Protein AF-A0A1I1Z1I5-F1 (afdb_monomer_lite)

Radius of gyration: 25.95 Å; chains: 1; bounding box: 60×31×75 Å

Structure (mmCIF, N/CA/C/O backbone):
data_AF-A0A1I1Z1I5-F1
#
_entry.id   AF-A0A1I1Z1I5-F1
#
loop_
_atom_site.group_PDB
_atom_site.id
_atom_site.type_symbol
_atom_site.label_atom_id
_atom_site.label_alt_id
_atom_site.label_comp_id
_atom_site.label_asym_id
_atom_site.label_entity_id
_atom_site.label_seq_id
_atom_site.pdbx_PDB_ins_code
_atom_site.Cartn_x
_atom_site.Cartn_y
_atom_site.Cartn_z
_atom_site.occupancy
_atom_site.B_iso_or_equiv
_atom_site.auth_seq_id
_atom_site.auth_comp_id
_atom_site.auth_asym_id
_atom_site.auth_atom_id
_atom_site.pdbx_PDB_model_num
ATOM 1 N N . MET A 1 1 ? 30.705 -3.255 -10.054 1.00 63.47 1 MET A N 1
ATOM 2 C CA . MET A 1 1 ? 30.186 -1.871 -9.988 1.00 63.47 1 MET A CA 1
ATOM 3 C C . MET A 1 1 ? 29.924 -1.443 -11.420 1.00 63.47 1 MET A C 1
ATOM 5 O O . MET A 1 1 ? 30.796 -1.686 -12.243 1.00 63.47 1 MET A O 1
ATOM 9 N N . LEU A 1 2 ? 28.729 -0.938 -11.734 1.00 82.56 2 LEU A N 1
ATOM 10 C CA . LEU A 1 2 ? 28.360 -0.574 -13.108 1.00 82.56 2 LEU A CA 1
ATOM 11 C C . LEU A 1 2 ? 29.124 0.677 -13.558 1.00 82.56 2 LEU A C 1
ATOM 13 O O . LEU A 1 2 ? 29.304 1.600 -12.762 1.00 82.56 2 LEU A O 1
ATOM 17 N N . ASN A 1 3 ? 29.561 0.721 -14.817 1.00 89.44 3 ASN A N 1
ATOM 18 C CA . ASN A 1 3 ? 30.260 1.882 -15.356 1.00 89.44 3 ASN A CA 1
ATOM 19 C C . ASN A 1 3 ? 29.257 2.928 -15.872 1.00 89.44 3 ASN A C 1
ATOM 21 O O . ASN A 1 3 ? 28.829 2.883 -17.023 1.00 89.44 3 ASN A O 1
ATOM 25 N N . GLU A 1 4 ? 28.893 3.893 -15.024 1.00 88.56 4 GLU A N 1
ATOM 26 C CA . GLU A 1 4 ? 27.892 4.924 -15.354 1.00 88.56 4 GLU A CA 1
ATOM 27 C C . GLU A 1 4 ? 28.244 5.731 -16.609 1.00 88.56 4 GLU A C 1
ATOM 29 O O . GLU A 1 4 ? 27.372 6.011 -17.430 1.00 88.56 4 GLU A O 1
ATOM 34 N N . LYS A 1 5 ? 29.527 6.058 -16.807 1.00 90.75 5 LYS A N 1
ATOM 35 C CA . LYS A 1 5 ? 29.978 6.786 -18.000 1.00 90.75 5 LYS A CA 1
ATOM 36 C C . LYS A 1 5 ? 29.750 5.963 -19.267 1.00 90.75 5 LYS A C 1
ATOM 38 O O . LYS A 1 5 ? 29.247 6.490 -20.258 1.00 90.75 5 LYS A O 1
ATOM 43 N N . LEU A 1 6 ? 30.098 4.676 -19.229 1.00 92.81 6 LEU A N 1
ATOM 44 C CA . LEU A 1 6 ? 29.881 3.770 -20.355 1.00 92.81 6 LEU A CA 1
ATOM 45 C C . LEU A 1 6 ? 28.385 3.595 -20.649 1.00 92.81 6 LEU A C 1
ATOM 47 O O . LEU A 1 6 ? 27.992 3.681 -21.811 1.00 92.81 6 LEU A O 1
ATOM 51 N N . ILE A 1 7 ? 27.556 3.430 -19.612 1.00 92.19 7 ILE A N 1
ATOM 52 C CA . ILE A 1 7 ? 26.094 3.350 -19.742 1.00 92.19 7 ILE A CA 1
ATOM 53 C C . ILE A 1 7 ? 25.564 4.596 -20.454 1.00 92.19 7 ILE A C 1
ATOM 55 O O . ILE A 1 7 ? 24.889 4.469 -21.477 1.00 92.19 7 ILE A O 1
ATOM 59 N N . CYS A 1 8 ? 25.921 5.792 -19.978 1.00 91.06 8 CYS A N 1
ATOM 60 C CA . CYS A 1 8 ? 25.460 7.045 -20.568 1.00 91.06 8 CYS A CA 1
ATOM 61 C C . CYS A 1 8 ? 25.885 7.199 -22.034 1.00 91.06 8 CYS A C 1
ATOM 63 O O . CYS A 1 8 ? 25.062 7.531 -22.888 1.00 91.06 8 CYS A O 1
ATOM 65 N N . ASP A 1 9 ? 27.143 6.891 -22.350 1.00 92.75 9 ASP A N 1
ATOM 66 C CA . ASP A 1 9 ? 27.646 6.947 -23.723 1.00 92.75 9 ASP A CA 1
ATOM 67 C C . ASP A 1 9 ? 26.940 5.931 -24.643 1.00 92.75 9 ASP A C 1
ATOM 69 O O . ASP A 1 9 ? 26.693 6.196 -25.826 1.00 92.75 9 ASP A O 1
ATOM 73 N N . SER A 1 10 ? 26.623 4.747 -24.114 1.00 93.88 10 SER A N 1
ATOM 74 C CA . SER A 1 10 ? 26.013 3.652 -24.871 1.00 93.88 10 SER A CA 1
ATOM 75 C C . SER A 1 10 ? 24.548 3.903 -25.238 1.00 93.88 10 SER A C 1
ATOM 77 O O . SER A 1 10 ? 24.085 3.359 -26.243 1.00 93.88 10 SER A O 1
ATOM 79 N N . MET A 1 11 ? 23.841 4.793 -24.521 1.00 93.06 11 MET A N 1
ATOM 80 C CA . MET A 1 11 ? 22.463 5.197 -24.851 1.00 93.06 11 MET A CA 1
ATOM 81 C C . MET A 1 11 ? 22.337 5.685 -26.303 1.00 93.06 11 MET A C 1
ATOM 83 O O . MET A 1 11 ? 21.318 5.462 -26.958 1.00 93.06 11 MET A O 1
ATOM 87 N N . HIS A 1 12 ? 23.394 6.321 -26.819 1.00 91.25 12 HIS A N 1
ATOM 88 C CA . HIS A 1 12 ? 23.421 6.922 -28.153 1.00 91.25 12 HIS A CA 1
ATOM 89 C C . HIS A 1 12 ? 24.400 6.229 -29.116 1.00 91.25 12 HIS A C 1
ATOM 91 O O . HIS A 1 12 ? 24.295 6.402 -30.335 1.00 91.25 12 HIS A O 1
ATOM 97 N N . ASN A 1 13 ? 25.322 5.399 -28.616 1.00 93.81 13 ASN A N 1
ATOM 98 C CA . ASN A 1 13 ? 26.353 4.737 -29.415 1.00 93.81 13 ASN A CA 1
ATOM 99 C C . ASN A 1 13 ? 26.226 3.205 -29.358 1.00 93.81 13 ASN A C 1
ATOM 101 O O . ASN A 1 13 ? 26.531 2.575 -28.349 1.00 93.81 13 ASN A O 1
ATOM 105 N N . SER A 1 14 ? 25.839 2.607 -30.487 1.00 95.50 14 SER A N 1
ATOM 106 C CA . SER A 1 14 ? 25.578 1.167 -30.582 1.00 95.50 14 SER A CA 1
ATOM 107 C C . SER A 1 14 ? 26.844 0.317 -30.553 1.00 95.50 14 SER A C 1
ATOM 109 O O . SER A 1 14 ? 26.792 -0.815 -30.087 1.00 95.50 14 SER A O 1
ATOM 111 N N . GLU A 1 15 ? 27.994 0.860 -30.959 1.00 95.38 15 GLU A N 1
ATOM 112 C CA . GLU A 1 15 ? 29.276 0.161 -30.812 1.00 95.38 15 GLU A CA 1
ATOM 113 C C . GLU A 1 15 ? 29.689 0.082 -29.342 1.00 95.38 15 GLU A C 1
ATOM 115 O O . GLU A 1 15 ? 30.113 -0.970 -28.870 1.00 95.38 15 GLU A O 1
ATOM 120 N N . LYS A 1 16 ? 29.460 1.157 -28.576 1.00 94.69 16 LYS A N 1
ATOM 121 C CA . LYS A 1 16 ? 29.650 1.130 -27.118 1.00 94.69 16 LYS A CA 1
ATOM 122 C C . LYS A 1 16 ? 28.635 0.217 -26.426 1.00 94.69 16 LYS A C 1
ATOM 124 O O . LYS A 1 16 ? 28.999 -0.506 -25.507 1.00 94.69 16 LYS A O 1
ATOM 129 N N . PHE A 1 17 ? 27.386 0.194 -26.888 1.00 96.25 17 PHE A N 1
ATOM 130 C CA . PHE A 1 17 ? 26.357 -0.704 -26.358 1.00 96.25 17 PHE A CA 1
ATOM 131 C C . PHE A 1 17 ? 26.716 -2.187 -26.548 1.00 96.25 17 PHE A C 1
ATOM 133 O O . PHE A 1 17 ? 26.550 -2.981 -25.627 1.00 96.25 17 PHE A O 1
ATOM 140 N N . LYS A 1 18 ? 27.281 -2.570 -27.704 1.00 94.31 18 LYS A N 1
ATOM 141 C CA . LYS A 1 18 ? 27.683 -3.962 -27.989 1.00 94.31 18 LYS A CA 1
ATOM 142 C C . LYS A 1 18 ? 28.699 -4.526 -27.000 1.00 94.31 18 LYS A C 1
ATOM 144 O O . LYS A 1 18 ? 28.671 -5.740 -26.784 1.00 94.31 18 LYS A O 1
ATOM 149 N N . VAL A 1 19 ? 29.580 -3.677 -26.465 1.00 93.88 19 VAL A N 1
ATOM 150 C CA . VAL A 1 19 ? 30.662 -4.062 -25.541 1.00 93.88 19 VAL A CA 1
ATOM 151 C C . VAL A 1 19 ? 30.272 -3.955 -24.063 1.00 93.88 19 VAL A C 1
ATOM 153 O O . VAL A 1 19 ? 31.035 -4.398 -23.212 1.00 93.88 19 VAL A O 1
ATOM 156 N N . CYS A 1 20 ? 29.101 -3.388 -23.756 1.00 94.00 20 CYS A N 1
ATOM 157 C CA . CYS A 1 20 ? 28.555 -3.332 -22.400 1.00 94.00 20 CYS A CA 1
ATOM 158 C C . CYS A 1 20 ? 28.196 -4.734 -21.889 1.00 94.00 20 CYS A C 1
ATOM 160 O O . CYS A 1 20 ? 27.763 -5.593 -22.671 1.00 94.00 20 CYS A O 1
ATOM 162 N N . SER A 1 21 ? 28.295 -4.939 -20.573 1.00 93.56 21 SER A N 1
ATOM 163 C CA . SER A 1 21 ? 27.738 -6.131 -19.926 1.00 93.56 21 SER A CA 1
ATOM 164 C C . SER A 1 21 ? 26.209 -6.196 -20.108 1.00 93.56 21 SER A C 1
ATOM 166 O O . SER A 1 21 ? 25.580 -5.175 -20.403 1.00 93.56 21 SER A O 1
ATOM 168 N N . PRO A 1 22 ? 25.564 -7.363 -19.925 1.00 94.00 22 PRO A N 1
ATOM 169 C CA . PRO A 1 22 ? 24.104 -7.470 -19.988 1.00 94.00 22 PRO A CA 1
ATOM 170 C C . PRO A 1 22 ? 23.375 -6.490 -19.047 1.00 94.00 22 PRO A C 1
ATOM 172 O O . PRO A 1 22 ? 22.363 -5.896 -19.418 1.00 94.00 22 PRO A O 1
ATOM 175 N N . GLU A 1 23 ? 23.908 -6.282 -17.843 1.00 93.81 23 GLU A N 1
ATOM 176 C CA . GLU A 1 23 ? 23.393 -5.341 -16.844 1.00 93.81 23 GLU A CA 1
ATOM 177 C C . GLU A 1 23 ? 23.517 -3.889 -17.316 1.00 93.81 23 GLU A C 1
ATOM 179 O O . GLU A 1 23 ? 22.576 -3.105 -17.195 1.00 93.81 23 GLU A O 1
ATOM 184 N N . GLU A 1 24 ? 24.675 -3.529 -17.872 1.00 94.44 24 GLU A N 1
ATOM 185 C CA . GLU A 1 24 ? 24.937 -2.194 -18.411 1.00 94.44 24 GLU A CA 1
ATOM 186 C C . GLU A 1 24 ? 24.055 -1.904 -19.627 1.00 94.44 24 GLU A C 1
ATOM 188 O O . GLU A 1 24 ? 23.519 -0.803 -19.744 1.00 94.44 24 GLU A O 1
ATOM 193 N N . GLN A 1 25 ? 23.828 -2.902 -20.487 1.00 95.19 25 GLN A N 1
ATOM 194 C CA . GLN A 1 25 ? 22.885 -2.802 -21.600 1.00 95.19 25 GLN A CA 1
ATOM 195 C C . GLN A 1 25 ? 21.463 -2.545 -21.096 1.00 95.19 25 GLN A C 1
ATOM 197 O O . GLN A 1 25 ? 20.828 -1.599 -21.554 1.00 95.19 25 GLN A O 1
ATOM 202 N N . LEU A 1 26 ? 20.973 -3.320 -20.118 1.00 95.19 26 LEU A N 1
ATOM 203 C CA . LEU A 1 26 ? 19.646 -3.102 -19.531 1.00 95.19 26 LEU A CA 1
ATOM 204 C C . LEU A 1 26 ? 19.506 -1.675 -18.981 1.00 95.19 26 LEU A C 1
ATOM 206 O O . LEU A 1 26 ? 18.530 -0.985 -19.281 1.00 95.19 26 LEU A O 1
ATOM 210 N N . MET A 1 27 ? 20.497 -1.213 -18.217 1.00 94.31 27 MET A N 1
ATOM 211 C CA . MET A 1 27 ? 20.491 0.137 -17.653 1.00 94.31 27 MET A CA 1
ATOM 212 C C . MET A 1 27 ? 20.565 1.224 -18.728 1.00 94.31 27 MET A C 1
ATOM 214 O O . MET A 1 27 ? 19.882 2.237 -18.604 1.00 94.31 27 MET A O 1
ATOM 218 N N . ALA A 1 28 ? 21.318 1.017 -19.808 1.00 95.19 28 ALA A N 1
ATOM 219 C CA . ALA A 1 28 ? 21.387 1.958 -20.921 1.00 95.19 28 ALA A CA 1
ATOM 220 C C . ALA A 1 28 ? 20.054 2.076 -21.673 1.00 95.19 28 ALA A C 1
ATOM 222 O O . ALA A 1 28 ? 19.673 3.177 -22.068 1.00 95.19 28 ALA A O 1
ATOM 223 N N . LEU A 1 29 ? 19.311 0.975 -21.835 1.00 95.62 29 LEU A N 1
ATOM 224 C CA . LEU A 1 29 ? 17.957 1.014 -22.400 1.00 95.62 29 LEU A CA 1
ATOM 225 C C . LEU A 1 29 ? 17.005 1.796 -21.487 1.00 95.62 29 LEU A C 1
ATOM 227 O O . LEU A 1 29 ? 16.283 2.674 -21.954 1.00 95.62 29 LEU A O 1
ATOM 231 N N . VAL A 1 30 ? 17.044 1.514 -20.182 1.00 94.75 30 VAL A N 1
ATOM 232 C CA . VAL A 1 30 ? 16.215 2.182 -19.167 1.00 94.75 30 VAL A CA 1
ATOM 233 C C . VAL A 1 30 ? 16.512 3.680 -19.112 1.00 94.75 30 VAL A C 1
ATOM 235 O O . VAL A 1 30 ? 15.588 4.486 -19.161 1.00 94.75 30 VAL A O 1
ATOM 238 N N . TYR A 1 31 ? 17.783 4.078 -19.071 1.00 93.62 31 TYR A N 1
ATOM 239 C CA . TYR A 1 31 ? 18.170 5.490 -19.092 1.00 93.62 31 TYR A CA 1
ATOM 240 C C . TYR A 1 31 ? 17.864 6.155 -20.432 1.00 93.62 31 TYR A C 1
ATOM 242 O O . TYR A 1 31 ? 17.477 7.321 -20.448 1.00 93.62 31 TYR A O 1
ATOM 250 N N . GLY A 1 32 ? 17.951 5.419 -21.544 1.00 93.12 32 GLY A N 1
ATOM 251 C CA . GLY A 1 32 ? 17.475 5.880 -22.844 1.00 93.12 32 GLY A CA 1
ATOM 252 C C . GLY A 1 32 ? 16.002 6.292 -22.791 1.00 93.12 32 GLY A C 1
ATOM 253 O O . GLY A 1 32 ? 15.672 7.413 -23.177 1.00 93.12 32 GLY A O 1
ATOM 254 N N . ILE A 1 33 ? 15.145 5.435 -22.221 1.00 94.00 33 ILE A N 1
ATOM 255 C CA . ILE A 1 33 ? 13.723 5.735 -22.004 1.00 94.00 33 ILE A CA 1
ATOM 256 C C . ILE A 1 33 ? 13.551 6.947 -21.082 1.00 94.00 33 ILE A C 1
ATOM 258 O O . ILE A 1 33 ? 12.873 7.897 -21.458 1.00 94.00 33 ILE A O 1
ATOM 262 N N . VAL A 1 34 ? 14.159 6.943 -19.893 1.00 92.06 34 VAL A N 1
ATOM 263 C CA . VAL A 1 34 ? 13.946 8.011 -18.898 1.00 92.06 34 VAL A CA 1
ATOM 264 C C . VAL A 1 34 ? 14.388 9.377 -19.438 1.00 92.06 34 VAL A C 1
ATOM 266 O O . VAL A 1 34 ? 13.649 10.358 -19.331 1.00 92.06 34 VAL A O 1
ATOM 269 N N . ASN A 1 35 ? 15.565 9.441 -20.064 1.00 90.19 35 ASN A N 1
ATOM 270 C CA . ASN A 1 35 ? 16.163 10.702 -20.501 1.00 90.19 35 ASN A CA 1
ATOM 271 C C . ASN A 1 35 ? 15.588 11.200 -21.830 1.00 90.19 35 ASN A C 1
ATOM 273 O O . ASN A 1 35 ? 15.409 12.403 -22.004 1.00 90.19 35 ASN A O 1
ATOM 277 N N . ASN A 1 36 ? 15.288 10.292 -22.764 1.00 88.19 36 ASN A N 1
ATOM 278 C CA . ASN A 1 36 ? 14.931 10.658 -24.139 1.00 88.19 36 ASN A CA 1
ATOM 279 C C . ASN A 1 36 ? 13.492 10.283 -24.519 1.00 88.19 36 ASN A C 1
ATOM 281 O O . ASN A 1 36 ? 13.047 10.610 -25.615 1.00 88.19 36 ASN A O 1
ATOM 285 N N . GLY A 1 37 ? 12.767 9.571 -23.654 1.00 84.50 37 GLY A N 1
ATOM 286 C CA . GLY A 1 37 ? 11.433 9.034 -23.933 1.00 84.50 37 GLY A CA 1
ATOM 287 C C . GLY A 1 37 ? 11.412 7.866 -24.921 1.00 84.50 37 GLY A C 1
ATOM 288 O O . GLY A 1 37 ? 10.332 7.411 -25.283 1.00 84.50 37 GLY A O 1
ATOM 289 N N . GLN A 1 38 ? 12.576 7.392 -25.378 1.00 87.50 38 GLN A N 1
ATOM 290 C CA . GLN A 1 38 ? 12.696 6.365 -26.410 1.00 87.50 38 GLN A CA 1
ATOM 291 C C . GLN A 1 38 ? 14.024 5.612 -26.317 1.00 87.50 38 GLN A C 1
ATOM 293 O O . GLN A 1 38 ? 15.023 6.124 -25.809 1.00 87.50 38 GLN A O 1
ATOM 298 N N . ILE A 1 39 ? 14.050 4.409 -26.883 1.00 92.50 39 ILE A N 1
ATOM 299 C CA . ILE A 1 39 ? 15.267 3.617 -27.063 1.00 92.50 39 ILE A CA 1
ATOM 300 C C . ILE A 1 39 ? 15.794 3.831 -28.482 1.00 92.50 39 ILE A C 1
ATOM 302 O O . ILE A 1 39 ? 15.030 3.832 -29.446 1.00 92.50 39 ILE A O 1
ATOM 306 N N . LYS A 1 40 ? 17.116 3.956 -28.642 1.00 93.81 40 LYS A N 1
ATOM 307 C CA . LYS A 1 40 ? 17.741 3.906 -29.968 1.00 93.81 40 LYS A CA 1
ATOM 308 C C . LYS A 1 40 ? 17.468 2.542 -30.614 1.00 93.81 40 LYS A C 1
ATOM 310 O O . LYS A 1 40 ? 17.931 1.531 -30.091 1.00 93.81 40 LYS A O 1
ATOM 315 N N . GLN A 1 41 ? 16.791 2.521 -31.764 1.00 94.56 41 GLN A N 1
ATOM 316 C CA . GLN A 1 41 ? 16.337 1.280 -32.410 1.00 94.56 41 GLN A CA 1
ATOM 317 C C . GLN A 1 41 ? 17.452 0.238 -32.572 1.00 94.56 41 GLN A C 1
ATOM 319 O O . GLN A 1 41 ? 17.283 -0.902 -32.164 1.00 94.56 41 GLN A O 1
ATOM 324 N N . SER A 1 42 ? 18.639 0.645 -33.027 1.00 96.25 42 SER A N 1
ATOM 325 C CA . SER A 1 42 ? 19.774 -0.272 -33.181 1.00 96.25 42 SER A CA 1
ATOM 326 C C . SER A 1 42 ? 20.240 -0.910 -31.865 1.00 96.25 42 SER A C 1
ATOM 328 O O . SER A 1 42 ? 20.719 -2.037 -31.874 1.00 96.25 42 SER A O 1
ATOM 330 N N . ASN A 1 43 ? 20.100 -0.228 -30.723 1.00 96.56 43 ASN A N 1
ATOM 331 C CA . ASN A 1 43 ? 20.383 -0.832 -29.416 1.00 96.56 43 ASN A CA 1
ATOM 332 C C . ASN A 1 43 ? 19.279 -1.817 -29.010 1.00 96.56 43 ASN A C 1
ATOM 334 O O . ASN A 1 43 ? 19.579 -2.852 -28.419 1.00 96.56 43 ASN A O 1
ATOM 338 N N . LEU A 1 44 ? 18.018 -1.511 -29.334 1.00 95.50 44 LEU A N 1
ATOM 339 C CA . LEU A 1 44 ? 16.891 -2.411 -29.093 1.00 95.50 44 LEU A CA 1
ATOM 340 C C . LEU A 1 44 ? 17.008 -3.696 -29.924 1.00 95.50 44 LEU A C 1
ATOM 342 O O . LEU A 1 44 ? 16.744 -4.775 -29.404 1.00 95.50 44 LEU A O 1
ATOM 346 N N . ASP A 1 45 ? 17.448 -3.593 -31.177 1.00 96.06 45 ASP A N 1
ATOM 347 C CA . ASP A 1 45 ? 17.674 -4.745 -32.054 1.00 96.06 45 ASP A CA 1
ATOM 348 C C . ASP A 1 45 ? 18.760 -5.663 -31.468 1.00 96.06 45 ASP A C 1
ATOM 350 O O . ASP A 1 45 ? 18.516 -6.848 -31.241 1.00 96.06 45 ASP A O 1
ATOM 354 N N . ILE A 1 46 ? 19.908 -5.088 -31.081 1.00 95.75 46 ILE A N 1
ATOM 355 C CA . ILE A 1 46 ? 21.002 -5.812 -30.405 1.00 95.75 46 ILE A CA 1
ATOM 356 C C . ILE A 1 46 ? 20.514 -6.466 -29.107 1.00 95.75 46 ILE A C 1
ATOM 358 O O . ILE A 1 46 ? 20.864 -7.608 -28.806 1.00 95.75 46 ILE A O 1
ATOM 362 N N . TRP A 1 47 ? 19.706 -5.751 -28.321 1.00 95.19 47 TRP A N 1
ATOM 363 C CA . TRP A 1 47 ? 19.118 -6.298 -27.105 1.00 95.19 47 TRP A CA 1
ATOM 364 C C . TRP A 1 47 ? 18.202 -7.481 -27.406 1.00 95.19 47 TRP A C 1
ATOM 366 O O . TRP A 1 47 ? 18.323 -8.511 -26.755 1.00 95.19 47 TRP A O 1
ATOM 376 N N . ASN A 1 48 ? 17.311 -7.376 -28.390 1.00 94.00 48 ASN A N 1
ATOM 377 C CA . ASN A 1 48 ? 16.362 -8.436 -28.725 1.00 94.00 48 ASN A CA 1
ATOM 378 C C . ASN A 1 48 ? 17.050 -9.702 -29.246 1.00 94.00 48 ASN A C 1
ATOM 380 O O . ASN A 1 48 ? 16.628 -10.802 -28.887 1.00 94.00 48 ASN A O 1
ATOM 384 N N . GLU A 1 49 ? 18.135 -9.560 -30.010 1.00 93.69 49 GLU A N 1
ATOM 385 C CA . GLU A 1 49 ? 18.969 -10.685 -30.451 1.00 93.69 49 GLU A CA 1
ATOM 386 C C . GLU A 1 49 ? 19.600 -11.437 -29.269 1.00 93.69 49 GLU A C 1
ATOM 388 O O . GLU A 1 49 ? 19.690 -12.665 -29.276 1.00 93.69 49 GLU A O 1
ATOM 393 N N . ARG A 1 50 ? 20.029 -10.710 -28.229 1.00 92.06 50 ARG A N 1
ATOM 394 C CA . ARG A 1 50 ? 20.814 -11.273 -27.119 1.00 92.06 50 ARG A CA 1
ATOM 395 C C . ARG A 1 50 ? 19.998 -11.581 -25.859 1.00 92.06 50 ARG A C 1
ATOM 397 O O . ARG A 1 50 ? 20.389 -12.444 -25.075 1.00 92.06 50 ARG A O 1
ATOM 404 N N . LYS A 1 51 ? 18.833 -10.951 -25.680 1.00 89.12 51 LYS A N 1
ATOM 405 C CA . LYS A 1 51 ? 17.908 -11.098 -24.538 1.00 89.12 51 LYS A CA 1
ATOM 406 C C . LYS A 1 51 ? 17.614 -12.556 -24.151 1.00 89.12 51 LYS A C 1
ATOM 408 O O . LYS A 1 51 ? 17.554 -12.818 -22.945 1.00 89.12 51 LYS A O 1
ATOM 413 N N . PRO A 1 52 ? 17.452 -13.523 -25.083 1.00 86.69 52 PRO A N 1
ATOM 414 C CA . PRO A 1 52 ? 17.263 -14.931 -24.722 1.00 86.69 52 PRO A CA 1
ATOM 415 C C . PRO A 1 52 ? 18.401 -15.514 -23.869 1.00 86.69 52 PRO A C 1
ATOM 417 O O . PRO A 1 52 ? 18.145 -16.365 -23.020 1.00 86.69 52 PRO A O 1
ATOM 420 N N . LEU A 1 53 ? 19.629 -15.015 -24.044 1.00 86.44 53 LEU A N 1
ATOM 421 C CA . LEU A 1 53 ? 20.827 -15.446 -23.317 1.00 86.44 53 LEU A CA 1
ATOM 422 C C . LEU A 1 53 ? 20.953 -14.777 -21.938 1.00 86.44 53 LEU A C 1
ATOM 424 O O . LEU A 1 53 ? 21.616 -15.304 -21.051 1.00 86.44 53 LEU A O 1
ATOM 428 N N . TYR A 1 54 ? 20.303 -13.626 -21.735 1.00 86.38 54 TYR A N 1
ATOM 429 C CA . TYR A 1 54 ? 20.515 -12.771 -20.559 1.00 86.38 54 TYR A CA 1
ATOM 430 C C . TYR A 1 54 ? 19.642 -13.095 -19.356 1.00 86.38 54 TYR A C 1
ATOM 432 O O . TYR A 1 54 ? 19.854 -12.583 -18.256 1.00 86.38 54 TYR A O 1
ATOM 440 N N . ASN A 1 55 ? 18.627 -13.935 -19.539 1.00 71.75 55 ASN A N 1
ATOM 441 C CA . ASN A 1 55 ? 17.598 -14.097 -18.523 1.00 71.75 55 ASN A CA 1
ATOM 442 C C . ASN A 1 55 ? 18.135 -14.659 -17.192 1.00 71.75 55 ASN A C 1
ATOM 444 O O . ASN A 1 55 ? 17.604 -14.299 -16.144 1.00 71.75 55 ASN A O 1
ATOM 448 N N . GLN A 1 56 ? 19.173 -15.499 -17.241 1.00 73.81 56 GLN A N 1
ATOM 449 C CA . GLN A 1 56 ? 19.843 -16.067 -16.063 1.00 73.81 56 GLN A CA 1
ATOM 450 C C . GLN A 1 56 ? 21.120 -15.311 -15.663 1.00 73.81 56 GLN A C 1
ATOM 452 O O . GLN A 1 56 ? 21.625 -15.542 -14.571 1.00 73.81 56 GLN A O 1
ATOM 457 N N . SER A 1 57 ? 21.646 -14.430 -16.523 1.00 81.44 57 SER A N 1
ATOM 458 C CA . SER A 1 57 ? 22.907 -13.727 -16.261 1.00 81.44 57 SER A CA 1
ATOM 459 C C . SER A 1 57 ? 22.710 -12.426 -15.488 1.00 81.44 57 SER A C 1
ATOM 461 O O . SER A 1 57 ? 23.553 -12.086 -14.670 1.00 81.44 57 SER A O 1
ATOM 463 N N . ILE A 1 58 ? 21.602 -11.714 -15.730 1.00 87.12 58 ILE A N 1
ATOM 464 C CA . ILE A 1 58 ? 21.323 -10.441 -15.056 1.00 87.12 58 ILE A CA 1
ATOM 465 C C . ILE A 1 58 ? 20.704 -10.705 -13.688 1.00 87.12 58 ILE A C 1
ATOM 467 O O . ILE A 1 58 ? 19.627 -11.304 -13.586 1.00 87.12 58 ILE A O 1
ATOM 471 N N . ASP A 1 59 ? 21.361 -10.174 -12.661 1.00 87.31 59 ASP A N 1
ATOM 472 C CA . ASP A 1 59 ? 20.919 -10.247 -11.275 1.00 87.31 59 ASP A CA 1
ATOM 473 C C . ASP A 1 59 ? 19.501 -9.676 -11.074 1.00 87.31 59 ASP A C 1
ATOM 475 O O . ASP A 1 59 ? 19.113 -8.647 -11.643 1.00 87.31 59 ASP A O 1
ATOM 479 N N . ALA A 1 60 ? 18.709 -10.353 -10.239 1.00 83.94 60 ALA A N 1
ATOM 480 C CA . ALA A 1 60 ? 17.327 -9.968 -9.972 1.00 83.94 60 ALA A CA 1
ATOM 481 C C . ALA A 1 60 ? 17.233 -8.567 -9.351 1.00 83.94 60 ALA A C 1
ATOM 483 O O . ALA A 1 60 ? 16.325 -7.810 -9.696 1.00 83.94 60 ALA A O 1
ATOM 484 N N . ALA A 1 61 ? 18.184 -8.175 -8.497 1.00 85.19 61 ALA A N 1
ATOM 485 C CA . ALA A 1 61 ? 18.182 -6.847 -7.906 1.00 85.19 61 ALA A CA 1
ATOM 486 C C . ALA A 1 61 ? 18.421 -5.755 -8.949 1.00 85.19 61 ALA A C 1
ATOM 488 O O . ALA A 1 61 ? 17.854 -4.672 -8.824 1.00 85.19 61 ALA A O 1
ATOM 489 N N . ILE A 1 62 ? 19.195 -6.024 -10.002 1.00 88.25 62 ILE A N 1
ATOM 490 C CA . ILE A 1 62 ? 19.384 -5.071 -11.102 1.00 88.25 62 ILE A CA 1
ATOM 491 C C . ILE A 1 62 ? 18.081 -4.910 -11.882 1.00 88.25 62 ILE A C 1
ATOM 493 O O . ILE A 1 62 ? 17.628 -3.782 -12.057 1.00 88.25 62 ILE A O 1
ATOM 497 N N . LYS A 1 63 ? 17.417 -6.015 -12.248 1.00 89.25 63 LYS A N 1
ATOM 498 C CA . LYS A 1 63 ? 16.116 -5.980 -12.944 1.00 89.25 63 LYS A CA 1
ATOM 499 C C . LYS A 1 63 ? 15.076 -5.148 -12.187 1.00 89.25 63 LYS A C 1
ATOM 501 O O . LYS A 1 63 ? 14.388 -4.329 -12.791 1.00 89.25 63 LYS A O 1
ATOM 506 N N . ILE A 1 64 ? 14.975 -5.333 -10.869 1.00 85.56 64 ILE A N 1
ATOM 507 C CA . ILE A 1 64 ? 13.999 -4.620 -10.031 1.00 85.56 64 ILE A CA 1
ATOM 508 C C . ILE A 1 64 ? 14.424 -3.163 -9.780 1.00 85.56 64 ILE A C 1
ATOM 510 O O . ILE A 1 64 ? 13.586 -2.264 -9.850 1.00 85.56 64 ILE A O 1
ATOM 514 N N . ASN A 1 65 ? 15.716 -2.882 -9.573 1.00 85.38 65 ASN A N 1
ATOM 515 C CA . ASN A 1 65 ? 16.209 -1.503 -9.471 1.00 85.38 65 ASN A CA 1
ATOM 516 C C . ASN A 1 65 ? 15.982 -0.711 -10.767 1.00 85.38 65 ASN A C 1
ATOM 518 O O . ASN A 1 65 ? 15.622 0.463 -10.702 1.00 85.38 65 ASN A O 1
ATOM 522 N N . SER A 1 66 ? 16.114 -1.339 -11.938 1.00 86.00 66 SER A N 1
ATOM 523 C CA . SER A 1 66 ? 15.779 -0.713 -13.220 1.00 86.00 66 SER A CA 1
ATOM 524 C C . SER A 1 66 ? 14.329 -0.225 -13.262 1.00 86.00 66 SER A C 1
ATOM 526 O O . SER A 1 66 ? 14.069 0.878 -13.744 1.00 86.00 66 SER A O 1
ATOM 528 N N . LEU A 1 67 ? 13.386 -0.993 -12.699 1.00 85.00 67 LEU A N 1
ATOM 529 C CA . LEU A 1 67 ? 11.989 -0.561 -12.591 1.00 85.00 67 LEU A CA 1
ATOM 530 C C . LEU A 1 67 ? 11.872 0.687 -11.718 1.00 85.00 67 LEU A C 1
ATOM 532 O O . LEU A 1 67 ? 11.197 1.634 -12.104 1.00 85.00 67 LEU A O 1
ATOM 536 N N . LYS A 1 68 ? 12.590 0.751 -10.592 1.00 87.56 68 LYS A N 1
ATOM 537 C CA . LYS A 1 68 ? 12.573 1.930 -9.716 1.00 87.56 68 LYS A CA 1
ATOM 538 C C . LYS A 1 68 ? 12.911 3.233 -10.467 1.00 87.56 68 LYS A C 1
ATOM 540 O O . LYS A 1 68 ? 12.268 4.252 -10.229 1.00 87.56 68 LYS A O 1
ATOM 545 N N . HIS A 1 69 ? 13.881 3.213 -11.384 1.00 87.44 69 HIS A N 1
ATOM 546 C CA . HIS A 1 69 ? 14.250 4.403 -12.168 1.00 87.44 69 HIS A CA 1
ATOM 547 C C . HIS A 1 69 ? 13.121 4.905 -13.075 1.00 87.44 69 HIS A C 1
ATOM 549 O O . HIS A 1 69 ? 12.943 6.112 -13.215 1.00 87.44 69 HIS A O 1
ATOM 555 N N . ILE A 1 70 ? 12.345 3.989 -13.653 1.00 88.00 70 ILE A N 1
ATOM 556 C CA . ILE A 1 70 ? 11.210 4.313 -14.526 1.00 88.00 70 ILE A CA 1
ATOM 557 C C . ILE A 1 70 ? 10.073 4.924 -13.714 1.00 88.00 70 ILE A C 1
ATOM 559 O O . ILE A 1 70 ? 9.497 5.942 -14.084 1.00 88.00 70 ILE A O 1
ATOM 563 N N . VAL A 1 71 ? 9.758 4.317 -12.574 1.00 83.50 71 VAL A N 1
ATOM 564 C CA . VAL A 1 71 ? 8.566 4.693 -11.807 1.00 83.50 71 VAL A CA 1
ATOM 565 C C . VAL A 1 71 ? 8.781 5.991 -11.046 1.00 83.50 71 VAL A C 1
ATOM 567 O O . VAL A 1 71 ? 7.837 6.741 -10.858 1.00 83.50 71 VAL A O 1
ATOM 570 N N . CYS A 1 72 ? 10.016 6.322 -10.679 1.00 83.69 72 CYS A N 1
ATOM 571 C CA . CYS A 1 72 ? 10.351 7.599 -10.050 1.00 83.69 72 CYS A CA 1
ATOM 572 C C . CYS A 1 72 ? 10.644 8.726 -11.057 1.00 83.69 72 CYS A C 1
ATOM 574 O O . CYS A 1 72 ? 11.076 9.805 -10.646 1.00 83.69 72 CYS A O 1
ATOM 576 N N . SER A 1 73 ? 10.454 8.502 -12.363 1.00 89.06 73 SER A N 1
ATOM 577 C CA . SER A 1 73 ? 10.709 9.537 -13.363 1.00 89.06 73 SER A CA 1
ATOM 578 C C . SER A 1 73 ? 9.602 10.602 -13.387 1.00 89.06 73 SER A C 1
ATOM 580 O O . SER A 1 73 ? 8.446 10.368 -13.006 1.00 89.06 73 SER A O 1
ATOM 582 N N . SER A 1 74 ? 9.943 11.791 -13.889 1.00 87.19 74 SER A N 1
ATOM 583 C CA . SER A 1 74 ? 8.982 12.881 -14.117 1.00 87.19 74 SER A CA 1
ATOM 584 C C . SER A 1 74 ? 7.913 12.521 -15.157 1.00 87.19 74 SER A C 1
ATOM 586 O O . SER A 1 74 ? 6.830 13.102 -15.158 1.00 87.19 74 SER A O 1
ATOM 588 N N . HIS A 1 75 ? 8.193 11.543 -16.022 1.00 91.25 75 HIS A N 1
ATOM 589 C CA . HIS A 1 75 ? 7.319 11.097 -17.106 1.00 91.25 75 HIS A CA 1
ATOM 590 C C . HIS A 1 75 ? 6.949 9.613 -16.965 1.00 91.25 75 HIS A C 1
ATOM 592 O O . HIS A 1 75 ? 6.851 8.898 -17.960 1.00 91.25 75 HIS A O 1
ATOM 598 N N . ALA A 1 76 ? 6.707 9.158 -15.730 1.00 92.56 76 ALA A N 1
ATOM 599 C CA . ALA A 1 76 ? 6.549 7.741 -15.398 1.00 92.56 76 ALA A CA 1
ATOM 600 C C . ALA A 1 76 ? 5.548 6.973 -16.281 1.00 92.56 76 ALA A C 1
ATOM 602 O O . ALA A 1 76 ? 5.828 5.831 -16.625 1.00 92.56 76 ALA A O 1
ATOM 603 N N . SER A 1 77 ? 4.424 7.571 -16.706 1.00 93.94 77 SER A N 1
ATOM 604 C CA . SER A 1 77 ? 3.476 6.882 -17.608 1.00 93.94 77 SER A CA 1
ATOM 605 C C . SER A 1 77 ? 4.071 6.631 -18.991 1.00 93.94 77 SER A C 1
ATOM 607 O O . SER A 1 77 ? 4.041 5.510 -19.490 1.00 93.94 77 SER A O 1
ATOM 609 N N . ARG A 1 78 ? 4.679 7.657 -19.602 1.00 94.19 78 ARG A N 1
ATOM 610 C CA . ARG A 1 78 ? 5.375 7.521 -20.891 1.00 94.19 78 ARG A CA 1
ATOM 611 C C . ARG A 1 78 ? 6.470 6.461 -20.789 1.00 94.19 78 ARG A C 1
ATOM 613 O O . ARG A 1 78 ? 6.560 5.588 -21.647 1.00 94.19 78 ARG A O 1
ATOM 620 N N . ASP A 1 79 ? 7.272 6.534 -19.732 1.00 94.12 79 ASP A N 1
ATOM 621 C CA . ASP A 1 79 ? 8.450 5.689 -19.569 1.00 94.12 79 ASP A CA 1
ATOM 622 C C . ASP A 1 79 ? 8.069 4.233 -19.273 1.00 94.12 79 ASP A C 1
ATOM 624 O O . ASP A 1 79 ? 8.626 3.311 -19.867 1.00 94.12 79 ASP A O 1
ATOM 628 N N . LEU A 1 80 ? 7.070 4.010 -18.414 1.00 94.25 80 LEU A N 1
ATOM 629 C CA . LEU A 1 80 ? 6.539 2.678 -18.130 1.00 94.25 80 LEU A CA 1
ATOM 630 C C . LEU A 1 80 ? 5.878 2.069 -19.366 1.00 94.25 80 LEU A C 1
ATOM 632 O O . LEU A 1 80 ? 6.094 0.893 -19.655 1.00 94.25 80 LEU A O 1
ATOM 636 N N . LYS A 1 81 ? 5.124 2.869 -20.126 1.00 93.50 81 LYS A N 1
ATOM 637 C CA . LYS A 1 81 ? 4.548 2.433 -21.397 1.00 93.50 81 LYS A CA 1
ATOM 638 C C . LYS A 1 81 ? 5.633 2.001 -22.385 1.00 93.50 81 LYS A C 1
ATOM 640 O O . LYS A 1 81 ? 5.531 0.905 -22.921 1.00 93.50 81 LYS A O 1
ATOM 645 N N . ALA A 1 82 ? 6.685 2.798 -22.580 1.00 93.62 82 ALA A N 1
ATOM 646 C CA . ALA A 1 82 ? 7.799 2.432 -23.457 1.00 93.62 82 ALA A CA 1
ATOM 647 C C . ALA A 1 82 ? 8.506 1.148 -22.988 1.00 93.62 82 ALA A C 1
ATOM 649 O O . ALA A 1 82 ? 8.836 0.279 -23.793 1.00 93.62 82 ALA A O 1
ATOM 650 N N . LEU A 1 83 ? 8.699 0.988 -21.676 1.00 93.25 83 LEU A N 1
ATOM 651 C CA . LEU A 1 83 ? 9.317 -0.204 -21.095 1.00 93.25 83 LEU A CA 1
ATOM 652 C C . LEU A 1 83 ? 8.504 -1.486 -21.366 1.00 93.25 83 LEU A C 1
ATOM 654 O O . LEU A 1 83 ? 9.092 -2.541 -21.621 1.00 93.25 83 LEU A O 1
ATOM 658 N N . ILE A 1 84 ? 7.172 -1.389 -21.307 1.00 92.94 84 ILE A N 1
ATOM 659 C CA . ILE A 1 84 ? 6.234 -2.478 -21.624 1.00 92.94 84 ILE A CA 1
ATOM 660 C C . ILE A 1 84 ? 6.192 -2.729 -23.135 1.00 92.94 84 ILE A C 1
ATOM 662 O O . ILE A 1 84 ? 6.370 -3.863 -23.570 1.00 92.94 84 ILE A O 1
ATOM 666 N N . ASP A 1 85 ? 6.030 -1.682 -23.949 1.00 92.12 85 ASP A N 1
ATOM 667 C CA . ASP A 1 85 ? 5.931 -1.792 -25.412 1.00 92.12 85 ASP A CA 1
ATOM 668 C C . ASP A 1 85 ? 7.203 -2.430 -26.020 1.00 92.12 85 ASP A C 1
ATOM 670 O O . ASP A 1 85 ? 7.129 -3.170 -27.001 1.00 92.12 85 ASP A O 1
ATOM 674 N N . HIS A 1 86 ? 8.374 -2.212 -25.408 1.00 92.19 86 HIS A N 1
ATOM 675 C CA . HIS A 1 86 ? 9.644 -2.832 -25.807 1.00 92.19 86 HIS A CA 1
ATOM 676 C C . HIS A 1 86 ? 9.924 -4.200 -25.153 1.00 92.19 86 HIS A C 1
ATOM 678 O O . HIS A 1 86 ? 10.992 -4.783 -25.360 1.00 92.19 86 HIS A O 1
ATOM 684 N N . GLY A 1 87 ? 9.000 -4.742 -24.354 1.00 91.06 87 GLY A N 1
ATOM 685 C CA . GLY A 1 87 ? 9.139 -6.056 -23.723 1.00 91.06 87 GLY A CA 1
ATOM 686 C C . GLY A 1 87 ? 10.252 -6.139 -22.670 1.00 91.06 87 GLY A C 1
ATOM 687 O O . GLY A 1 87 ? 10.771 -7.235 -22.401 1.00 91.06 87 GLY A O 1
ATOM 688 N N . ILE A 1 88 ? 10.689 -4.995 -22.132 1.00 92.69 88 ILE A N 1
ATOM 689 C CA . ILE A 1 88 ? 11.724 -4.910 -21.093 1.00 92.69 88 ILE A CA 1
ATOM 690 C C . ILE A 1 88 ? 11.092 -5.149 -19.721 1.00 92.69 88 ILE A C 1
ATOM 692 O O . ILE A 1 88 ? 11.681 -5.843 -18.894 1.00 92.69 88 ILE A O 1
ATOM 696 N N . PHE A 1 89 ? 9.868 -4.664 -19.493 1.00 92.69 89 PHE A N 1
ATOM 697 C CA 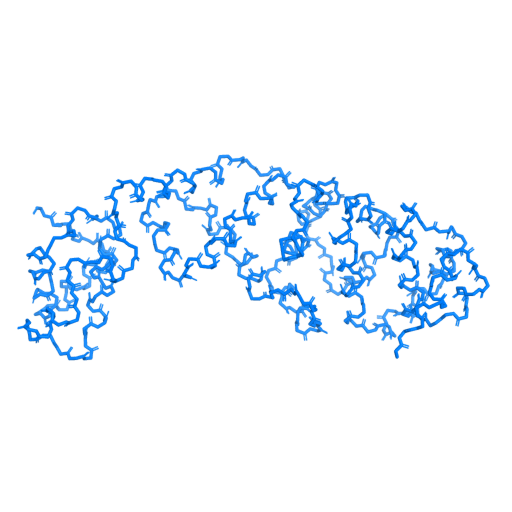. PHE A 1 89 ? 9.144 -4.909 -18.245 1.00 92.69 89 PHE A CA 1
ATOM 698 C C . PHE A 1 89 ? 8.948 -6.413 -17.994 1.00 92.69 89 PHE A C 1
ATOM 700 O O . PHE A 1 89 ? 9.303 -6.927 -16.932 1.00 92.69 89 PHE A O 1
ATOM 707 N N . GLU A 1 90 ? 8.478 -7.152 -19.000 1.00 91.06 90 GLU A N 1
ATOM 708 C CA . GLU A 1 90 ? 8.301 -8.606 -18.960 1.00 91.06 90 GLU A CA 1
ATOM 709 C C . GLU A 1 90 ? 9.628 -9.343 -18.790 1.00 91.06 90 GLU A C 1
ATOM 711 O O . GLU A 1 90 ? 9.662 -10.406 -18.177 1.00 91.06 90 GLU A O 1
ATOM 716 N N . PHE A 1 91 ? 10.730 -8.798 -19.314 1.00 91.94 91 PHE A N 1
ATOM 717 C CA . PHE A 1 91 ? 12.057 -9.358 -19.071 1.00 91.94 91 PHE A CA 1
ATOM 718 C C . PHE A 1 91 ? 12.462 -9.211 -17.599 1.00 91.94 91 PHE A C 1
ATOM 720 O O . PHE A 1 91 ? 12.908 -10.183 -16.986 1.00 91.94 91 PHE A O 1
ATOM 727 N N . CYS A 1 92 ? 12.267 -8.023 -17.017 1.00 91.00 92 CYS A N 1
ATOM 728 C CA . CYS A 1 92 ? 12.588 -7.760 -15.615 1.00 91.00 92 CYS A CA 1
ATOM 729 C C . CYS A 1 92 ? 11.722 -8.581 -14.652 1.00 91.00 92 CYS A C 1
ATOM 731 O O . CYS A 1 92 ? 12.201 -9.016 -13.608 1.00 91.00 92 CYS A O 1
ATOM 733 N N . MET A 1 93 ? 10.464 -8.827 -15.023 1.00 89.81 93 MET A N 1
ATOM 734 C CA . MET A 1 93 ? 9.448 -9.430 -14.159 1.00 89.81 93 MET A CA 1
ATOM 735 C C . MET A 1 93 ? 9.063 -10.856 -14.568 1.00 89.81 93 MET A C 1
ATOM 737 O O . MET A 1 93 ? 8.049 -11.371 -14.102 1.00 89.81 93 MET A O 1
ATOM 741 N N . LYS A 1 94 ? 9.853 -11.508 -15.431 1.00 88.88 94 LYS A N 1
ATOM 742 C CA . LYS A 1 94 ? 9.491 -12.761 -16.117 1.00 88.88 94 LYS A CA 1
ATOM 743 C C . LYS A 1 94 ? 8.943 -13.854 -15.198 1.00 88.88 94 LYS A C 1
ATOM 745 O O . LYS A 1 94 ? 7.975 -14.516 -15.553 1.00 88.88 94 LYS A O 1
ATOM 750 N N . GLU A 1 95 ? 9.544 -14.031 -14.026 1.00 87.69 95 GLU A N 1
ATOM 751 C CA . GLU A 1 95 ? 9.165 -15.063 -13.047 1.00 87.69 95 GLU A CA 1
ATOM 752 C C . GLU A 1 95 ? 7.769 -14.855 -12.440 1.00 87.69 95 GLU A C 1
ATOM 754 O O . GLU A 1 95 ? 7.193 -15.769 -11.858 1.00 87.69 95 GLU A O 1
ATOM 759 N N . TYR A 1 96 ? 7.210 -13.656 -12.591 1.00 89.00 96 TYR A N 1
ATOM 760 C CA . TYR A 1 96 ? 5.923 -13.265 -12.027 1.00 89.00 96 TYR A CA 1
ATOM 761 C C . TYR A 1 96 ? 4.788 -13.295 -13.063 1.00 89.00 96 TYR A C 1
ATOM 763 O O . TYR A 1 96 ? 3.628 -13.048 -12.711 1.00 89.00 96 TYR A O 1
ATOM 771 N N . PHE A 1 97 ? 5.103 -13.659 -14.311 1.00 87.44 97 PHE A N 1
ATOM 772 C CA . PHE A 1 97 ? 4.158 -13.919 -15.398 1.00 87.44 97 PHE A CA 1
ATOM 773 C C . PHE A 1 97 ? 3.818 -15.422 -15.516 1.00 87.44 97 PHE A C 1
ATOM 775 O O . PHE A 1 97 ? 4.613 -16.264 -15.104 1.00 87.44 97 PHE A O 1
ATOM 782 N N . PRO A 1 98 ? 2.659 -15.789 -16.102 1.00 89.31 98 PRO A N 1
ATOM 783 C CA . PRO A 1 98 ? 1.639 -14.907 -16.668 1.00 89.31 98 PRO A CA 1
ATOM 784 C C . PRO A 1 98 ? 0.789 -14.203 -15.599 1.00 89.31 98 PRO A C 1
ATOM 786 O O . PRO A 1 98 ? 0.576 -14.703 -14.495 1.00 89.31 98 PRO A O 1
ATOM 789 N N . LEU A 1 99 ? 0.284 -13.023 -15.961 1.00 89.75 99 LEU A N 1
ATOM 790 C CA . LEU A 1 99 ? -0.705 -12.281 -15.183 1.00 89.75 99 LEU A CA 1
ATOM 791 C C . LEU A 1 99 ? -2.131 -12.744 -15.509 1.00 89.75 99 LEU A C 1
ATOM 793 O O . LEU A 1 99 ? -2.423 -13.137 -16.645 1.00 89.75 99 LEU A O 1
ATOM 797 N N . SER A 1 100 ? -3.025 -12.646 -14.520 1.00 92.56 100 SER A N 1
ATOM 798 C CA . SER A 1 100 ? -4.463 -12.853 -14.719 1.00 92.56 100 SER A CA 1
ATOM 799 C C . SER A 1 100 ? -5.039 -11.809 -15.687 1.00 92.56 100 SER A C 1
ATOM 801 O O . SER A 1 100 ? -4.427 -10.769 -15.9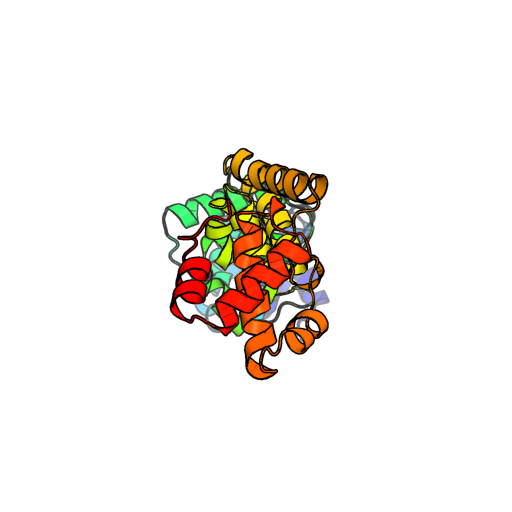32 1.00 92.56 100 SER A O 1
ATOM 803 N N . ARG A 1 101 ? -6.236 -12.047 -16.240 1.00 92.19 101 ARG A N 1
ATOM 804 C CA . ARG A 1 101 ? -6.895 -11.069 -17.128 1.00 92.19 101 ARG A CA 1
ATOM 805 C C . ARG A 1 101 ? -7.120 -9.718 -16.439 1.00 92.19 101 ARG A C 1
ATOM 807 O O . ARG A 1 101 ? -6.929 -8.691 -17.080 1.00 92.19 101 ARG A O 1
ATOM 814 N N . ILE A 1 102 ? -7.510 -9.739 -15.164 1.00 91.38 102 ILE A N 1
ATOM 815 C CA . ILE A 1 102 ? -7.739 -8.532 -14.359 1.00 91.38 102 ILE A CA 1
ATOM 816 C C . ILE A 1 102 ? -6.405 -7.812 -14.148 1.00 91.38 102 ILE A C 1
ATOM 818 O O . ILE A 1 102 ? -6.258 -6.681 -14.584 1.00 91.38 102 ILE A O 1
ATOM 822 N N . SER A 1 103 ? -5.384 -8.526 -13.670 1.00 93.38 103 SER A N 1
ATOM 823 C CA . SER A 1 103 ? -4.035 -7.980 -13.474 1.00 93.38 103 SER A CA 1
ATOM 824 C C . SER A 1 103 ? -3.425 -7.380 -14.750 1.00 93.38 103 SER A C 1
ATOM 826 O O . SER A 1 103 ? -2.693 -6.399 -14.689 1.00 93.38 103 SER A O 1
ATOM 828 N N . LYS A 1 104 ? -3.703 -7.957 -15.930 1.00 93.56 104 LYS A N 1
ATOM 829 C CA . LYS A 1 104 ? -3.263 -7.394 -17.220 1.00 93.56 104 LYS A CA 1
ATOM 830 C C . LYS A 1 104 ? -3.952 -6.069 -17.537 1.00 93.56 104 LYS A C 1
ATOM 832 O O . LYS A 1 104 ? -3.305 -5.176 -18.074 1.00 93.56 104 LYS A O 1
ATOM 837 N N . ARG A 1 105 ? -5.249 -5.959 -17.236 1.00 94.50 105 ARG A N 1
ATOM 838 C CA . ARG A 1 105 ? -5.993 -4.704 -17.373 1.00 94.50 105 ARG A CA 1
ATOM 839 C C . ARG A 1 105 ? -5.429 -3.658 -16.415 1.00 94.50 105 ARG A C 1
ATOM 841 O O . ARG A 1 105 ? -5.065 -2.587 -16.879 1.00 94.50 105 ARG A O 1
ATOM 848 N N . ASP A 1 106 ? -5.262 -4.013 -15.142 1.00 95.25 106 ASP A N 1
ATOM 849 C CA . ASP A 1 106 ? -4.717 -3.108 -14.128 1.00 95.25 106 ASP A CA 1
ATOM 850 C C . ASP A 1 106 ? -3.331 -2.601 -14.540 1.00 95.25 106 ASP A C 1
ATOM 852 O O . ASP A 1 106 ? -3.083 -1.402 -14.516 1.00 95.25 106 ASP A O 1
ATOM 856 N N . LEU A 1 107 ? -2.441 -3.484 -15.012 1.00 94.81 107 LEU A N 1
ATOM 857 C CA . LEU A 1 107 ? -1.119 -3.087 -15.507 1.00 94.81 107 LEU A CA 1
ATOM 858 C C . LEU A 1 107 ? -1.201 -2.130 -16.710 1.00 94.81 107 LEU A C 1
ATOM 860 O O . LEU A 1 107 ? -0.412 -1.189 -16.805 1.00 94.81 107 LEU A O 1
ATOM 864 N N . ALA A 1 108 ? -2.147 -2.349 -17.626 1.00 94.50 108 ALA A N 1
ATOM 865 C CA . ALA A 1 108 ? -2.345 -1.468 -18.772 1.00 94.50 108 ALA A CA 1
ATOM 866 C C . ALA A 1 108 ? -2.856 -0.084 -18.345 1.00 94.50 108 ALA A C 1
ATOM 868 O O . ALA A 1 108 ? -2.387 0.920 -18.883 1.00 94.50 108 ALA A O 1
ATOM 869 N N . ASP A 1 109 ? -3.758 -0.016 -17.368 1.00 96.19 109 ASP A N 1
ATOM 870 C CA . ASP A 1 109 ? -4.258 1.245 -16.815 1.00 96.19 109 ASP A CA 1
ATOM 871 C C . ASP A 1 109 ? -3.145 1.965 -16.030 1.00 96.19 109 ASP A C 1
ATOM 873 O O . ASP A 1 109 ? -2.874 3.142 -16.279 1.00 96.19 109 ASP A O 1
ATOM 877 N N . ILE A 1 110 ? -2.368 1.233 -15.221 1.00 96.12 110 ILE A N 1
ATOM 878 C CA . ILE A 1 110 ? -1.170 1.743 -14.535 1.00 96.12 110 ILE A CA 1
ATOM 879 C C . ILE A 1 110 ? -0.171 2.352 -15.521 1.00 96.12 110 ILE A C 1
ATOM 881 O O . ILE A 1 110 ? 0.292 3.469 -15.302 1.00 96.12 110 ILE A O 1
ATOM 885 N N . SER A 1 111 ? 0.131 1.677 -16.633 1.00 94.56 111 SER A N 1
ATOM 886 C CA . SER A 1 111 ? 1.074 2.199 -17.633 1.00 94.56 111 SER A CA 1
ATOM 887 C C . SER A 1 111 ? 0.658 3.543 -18.235 1.00 94.56 111 SER A C 1
ATOM 889 O O . SER A 1 111 ? 1.511 4.324 -18.644 1.00 94.56 111 SER A O 1
ATOM 891 N N . LYS A 1 112 ? -0.645 3.836 -18.276 1.00 94.25 112 LYS A N 1
ATOM 892 C CA . LYS A 1 112 ? -1.184 5.079 -18.840 1.00 94.25 112 LYS A CA 1
ATOM 893 C C . LYS A 1 112 ? -1.316 6.176 -17.794 1.00 94.25 112 LYS A C 1
ATOM 895 O O . LYS A 1 112 ? -1.169 7.348 -18.127 1.00 94.25 112 LYS A O 1
ATOM 900 N N . ASN A 1 113 ? -1.599 5.783 -16.554 1.00 95.75 113 ASN A N 1
ATOM 901 C CA . ASN A 1 113 ? -2.130 6.681 -15.540 1.00 95.75 113 ASN A CA 1
ATOM 902 C C . ASN A 1 113 ? -1.241 6.815 -14.299 1.00 95.75 113 ASN A C 1
ATOM 904 O O . ASN A 1 113 ? -1.587 7.593 -13.417 1.00 95.75 113 ASN A O 1
ATOM 908 N N . ILE A 1 114 ? -0.102 6.118 -14.190 1.00 95.06 114 ILE A N 1
ATOM 909 C CA . ILE A 1 114 ? 0.791 6.222 -13.016 1.00 95.06 114 ILE A CA 1
ATOM 910 C C . ILE A 1 114 ? 1.240 7.669 -12.735 1.00 95.06 114 ILE A C 1
ATOM 912 O O . ILE A 1 114 ? 1.509 8.030 -11.597 1.00 95.06 114 ILE A O 1
ATOM 916 N N . SER A 1 115 ? 1.256 8.540 -13.747 1.00 93.88 115 SER A N 1
ATOM 917 C CA . SER A 1 115 ? 1.544 9.974 -13.591 1.00 93.88 115 SER A CA 1
ATOM 918 C C . SER A 1 115 ? 0.443 10.762 -12.868 1.00 93.88 115 SER A C 1
ATOM 920 O O . SER A 1 115 ? 0.697 11.896 -12.477 1.00 93.88 115 SER A O 1
ATOM 922 N N . LEU A 1 116 ? -0.751 10.191 -12.675 1.00 94.00 116 LEU A N 1
ATOM 923 C CA . LEU A 1 116 ? -1.799 10.750 -11.810 1.00 94.00 116 LEU A CA 1
ATOM 924 C C . LEU A 1 116 ? -1.494 10.546 -10.318 1.00 94.00 116 LEU A C 1
ATOM 926 O O . LEU A 1 116 ? -2.140 11.159 -9.467 1.00 94.00 116 LEU A O 1
ATOM 930 N N . SER A 1 117 ? -0.533 9.677 -10.004 1.00 94.75 117 SER A N 1
ATOM 931 C CA . SER A 1 117 ? -0.034 9.435 -8.659 1.00 94.75 117 SER A CA 1
ATOM 932 C C . SER A 1 117 ? 1.079 10.439 -8.310 1.00 94.75 117 SER A C 1
ATOM 934 O O . SER A 1 117 ? 1.779 10.977 -9.181 1.00 94.75 117 SER A O 1
ATOM 936 N N . SER A 1 118 ? 1.284 10.676 -7.016 1.00 93.00 118 SER A N 1
ATOM 937 C CA . SER A 1 118 ? 2.384 11.497 -6.514 1.00 93.00 118 SER A CA 1
ATOM 938 C C . SER A 1 118 ? 3.738 10.898 -6.904 1.00 93.00 118 SER A C 1
ATOM 940 O O . SER A 1 118 ? 3.856 9.706 -7.193 1.00 93.00 118 SER A O 1
ATOM 942 N N . ASN A 1 119 ? 4.804 11.707 -6.896 1.00 90.69 119 ASN A N 1
ATOM 943 C CA . ASN A 1 119 ? 6.165 11.210 -7.144 1.00 90.69 119 ASN A CA 1
ATOM 944 C C . ASN A 1 119 ? 6.781 10.503 -5.920 1.00 90.69 119 ASN A C 1
ATOM 946 O O . ASN A 1 119 ? 7.997 10.505 -5.739 1.00 90.69 119 ASN A O 1
ATOM 950 N N . ASN A 1 120 ? 5.949 9.931 -5.046 1.00 92.75 120 ASN A N 1
ATOM 951 C CA . ASN A 1 120 ? 6.398 9.163 -3.897 1.00 92.75 120 ASN A CA 1
ATOM 952 C C . ASN A 1 120 ? 6.836 7.757 -4.356 1.00 92.75 120 ASN A C 1
ATOM 954 O O . ASN A 1 120 ? 5.994 6.988 -4.836 1.00 92.75 120 ASN A O 1
ATOM 958 N N . PRO A 1 121 ? 8.118 7.375 -4.181 1.00 91.94 121 PRO A N 1
ATOM 959 C CA . PRO A 1 121 ? 8.614 6.068 -4.606 1.00 91.94 121 PRO A CA 1
ATOM 960 C C . PRO A 1 121 ? 7.849 4.896 -3.986 1.00 91.94 121 PRO A C 1
ATOM 962 O O . PRO A 1 121 ? 7.579 3.918 -4.677 1.00 91.94 121 PRO A O 1
ATOM 965 N N . ASN A 1 122 ? 7.459 4.999 -2.712 1.00 94.56 122 ASN A N 1
ATOM 966 C CA . ASN A 1 122 ? 6.742 3.926 -2.024 1.00 94.56 122 ASN A CA 1
ATOM 967 C C . ASN A 1 122 ? 5.371 3.684 -2.651 1.00 94.56 122 ASN A C 1
ATOM 969 O O . ASN A 1 122 ? 5.011 2.543 -2.928 1.00 94.56 122 ASN A O 1
ATOM 973 N N . ILE A 1 123 ? 4.635 4.761 -2.934 1.00 96.00 123 ILE A N 1
ATOM 974 C CA . ILE A 1 123 ? 3.306 4.667 -3.538 1.00 96.00 123 ILE A CA 1
ATOM 975 C C . ILE A 1 123 ? 3.397 4.124 -4.964 1.00 96.00 123 ILE A C 1
ATOM 977 O O . ILE A 1 123 ? 2.689 3.181 -5.306 1.00 96.00 123 ILE A O 1
ATOM 981 N N . ARG A 1 124 ? 4.313 4.645 -5.789 1.00 94.44 124 ARG A N 1
ATOM 982 C CA . ARG A 1 124 ? 4.452 4.189 -7.182 1.00 94.44 124 ARG A CA 1
ATOM 983 C C . ARG A 1 124 ? 4.895 2.736 -7.292 1.00 94.44 124 ARG A C 1
ATOM 985 O O . ARG A 1 124 ? 4.388 2.007 -8.144 1.00 94.44 124 ARG A O 1
ATOM 992 N N . ILE A 1 125 ? 5.797 2.295 -6.416 1.00 94.12 125 ILE A N 1
ATOM 993 C CA . ILE A 1 125 ? 6.196 0.886 -6.355 1.00 94.12 125 ILE A CA 1
ATOM 994 C C . ILE A 1 125 ? 5.018 0.024 -5.894 1.00 94.12 125 ILE A C 1
ATOM 996 O O . ILE A 1 125 ? 4.753 -0.996 -6.527 1.00 94.12 125 ILE A O 1
ATOM 1000 N N . ALA A 1 126 ? 4.267 0.440 -4.867 1.00 96.12 126 ALA A N 1
ATOM 1001 C CA . ALA A 1 126 ? 3.067 -0.281 -4.443 1.00 96.12 126 ALA A CA 1
ATOM 1002 C C . ALA A 1 126 ? 2.049 -0.426 -5.581 1.00 96.12 126 ALA A C 1
ATOM 1004 O O . ALA A 1 126 ? 1.561 -1.527 -5.819 1.00 96.12 126 ALA A O 1
ATOM 1005 N N . ILE A 1 127 ? 1.788 0.648 -6.333 1.00 96.38 127 ILE A N 1
ATOM 1006 C CA . ILE A 1 127 ? 0.855 0.638 -7.466 1.00 96.38 127 ILE A CA 1
ATOM 1007 C C . ILE A 1 127 ? 1.314 -0.343 -8.548 1.00 96.38 127 ILE A C 1
ATOM 1009 O O . ILE A 1 127 ? 0.509 -1.113 -9.055 1.00 96.38 127 ILE A O 1
ATOM 1013 N N . ILE A 1 128 ? 2.600 -0.369 -8.894 1.00 94.38 128 ILE A N 1
ATOM 1014 C CA . ILE A 1 128 ? 3.105 -1.233 -9.975 1.00 94.38 128 ILE A CA 1
ATOM 1015 C C . ILE A 1 128 ? 3.204 -2.697 -9.566 1.00 94.38 128 ILE A C 1
ATOM 1017 O O . ILE A 1 128 ? 3.065 -3.582 -10.412 1.00 94.38 128 ILE A O 1
ATOM 1021 N N . LEU A 1 129 ? 3.411 -2.965 -8.279 1.00 94.31 129 LEU A N 1
ATOM 1022 C CA . LEU A 1 129 ? 3.387 -4.320 -7.743 1.00 94.31 129 LEU A CA 1
ATOM 1023 C C . LEU A 1 129 ? 1.964 -4.818 -7.452 1.00 94.31 129 LEU A C 1
ATOM 1025 O O . LEU A 1 129 ? 1.758 -6.030 -7.383 1.00 94.31 129 LEU A O 1
ATOM 1029 N N . PHE A 1 130 ? 0.977 -3.924 -7.354 1.00 95.81 130 PHE A N 1
ATOM 1030 C CA . PHE A 1 130 ? -0.413 -4.266 -7.046 1.00 95.81 130 PHE A CA 1
ATOM 1031 C C . PHE A 1 130 ? -1.003 -5.370 -7.948 1.00 95.81 130 PHE A C 1
ATOM 1033 O O . PHE A 1 130 ? -1.520 -6.345 -7.398 1.00 95.81 130 PHE A O 1
ATOM 1040 N N . PRO A 1 131 ? -0.848 -5.349 -9.292 1.00 95.06 131 PRO A N 1
ATOM 1041 C CA . PRO A 1 131 ? -1.395 -6.397 -10.161 1.00 95.06 131 PRO A CA 1
ATOM 1042 C C . PRO A 1 131 ? -0.834 -7.802 -9.901 1.00 95.06 131 PRO A C 1
ATOM 1044 O O . PRO A 1 131 ? -1.439 -8.795 -10.316 1.00 95.06 131 PRO A O 1
ATOM 1047 N N . PHE A 1 132 ? 0.332 -7.904 -9.257 1.00 94.12 132 PHE A N 1
ATOM 1048 C CA . PHE A 1 132 ? 0.985 -9.172 -8.932 1.00 94.12 132 PHE A CA 1
ATOM 1049 C C . PHE A 1 132 ? 0.496 -9.764 -7.603 1.00 94.12 132 PHE A C 1
ATOM 1051 O O . PHE A 1 132 ? 0.637 -10.971 -7.391 1.00 94.12 132 PHE A O 1
ATOM 1058 N N . GLY A 1 133 ? -0.098 -8.941 -6.736 1.00 94.94 133 GLY A N 1
ATOM 1059 C CA . GLY A 1 133 ? -0.555 -9.326 -5.406 1.00 94.94 133 GLY A CA 1
ATOM 1060 C C . GLY A 1 133 ? 0.577 -9.539 -4.395 1.00 94.94 133 GLY A C 1
ATOM 1061 O O . GLY A 1 133 ? 1.765 -9.548 -4.727 1.00 94.94 133 GLY A O 1
ATOM 1062 N N . TYR A 1 134 ? 0.182 -9.736 -3.134 1.00 96.31 134 TYR A N 1
ATOM 1063 C CA . TYR A 1 134 ? 1.091 -9.768 -1.984 1.00 96.31 134 TYR A CA 1
ATOM 1064 C C . TYR A 1 134 ? 2.223 -10.794 -2.122 1.00 96.31 134 TYR A C 1
ATOM 1066 O O . TYR A 1 134 ? 3.388 -10.429 -2.027 1.00 96.31 134 TYR A O 1
ATOM 1074 N N . ALA A 1 135 ? 1.904 -12.063 -2.401 1.00 95.38 135 ALA A N 1
ATOM 1075 C CA . ALA A 1 135 ? 2.900 -13.140 -2.399 1.00 95.38 135 ALA A CA 1
ATOM 1076 C C . ALA A 1 135 ? 4.024 -12.919 -3.429 1.00 95.38 135 ALA A C 1
ATOM 1078 O O . ALA A 1 135 ? 5.193 -13.193 -3.165 1.00 95.38 135 ALA A O 1
ATOM 1079 N N . LYS A 1 136 ? 3.683 -12.390 -4.611 1.00 94.44 136 LYS A N 1
ATOM 1080 C CA . LYS A 1 136 ? 4.675 -12.079 -5.647 1.00 94.44 136 LYS A CA 1
ATOM 1081 C C . LYS A 1 136 ? 5.457 -10.811 -5.309 1.00 94.44 136 LYS A C 1
ATOM 1083 O O . LYS A 1 136 ? 6.666 -10.792 -5.510 1.00 94.44 136 LYS A O 1
ATOM 1088 N N . ALA A 1 137 ? 4.801 -9.783 -4.767 1.00 94.25 137 ALA A N 1
ATOM 1089 C CA . ALA A 1 137 ? 5.477 -8.579 -4.287 1.00 94.25 137 ALA A CA 1
ATOM 1090 C C . ALA A 1 137 ? 6.492 -8.898 -3.172 1.00 94.25 137 ALA A C 1
ATOM 1092 O O . ALA A 1 137 ? 7.620 -8.410 -3.197 1.00 94.25 137 ALA A O 1
ATOM 1093 N N . GLU A 1 138 ? 6.132 -9.775 -2.237 1.00 95.12 138 GLU A N 1
ATOM 1094 C CA . GLU A 1 138 ? 7.015 -10.242 -1.166 1.00 95.12 138 GLU A CA 1
ATOM 1095 C C . GLU A 1 138 ? 8.212 -11.018 -1.732 1.00 95.12 138 GLU A C 1
ATOM 1097 O O . GLU A 1 138 ? 9.359 -10.740 -1.380 1.00 95.12 138 GLU A O 1
ATOM 1102 N N . ALA A 1 139 ? 7.978 -11.920 -2.693 1.00 92.81 139 ALA A N 1
ATOM 1103 C CA . ALA A 1 139 ? 9.051 -12.634 -3.383 1.00 92.81 139 ALA A CA 1
ATOM 1104 C C . ALA A 1 139 ? 10.035 -11.691 -4.105 1.00 92.81 139 ALA A C 1
ATOM 1106 O O . ALA A 1 139 ? 11.237 -11.960 -4.115 1.00 92.81 139 ALA A O 1
ATOM 1107 N N . ILE A 1 140 ? 9.553 -10.573 -4.660 1.00 91.06 140 ILE A N 1
ATOM 1108 C CA . ILE A 1 140 ? 10.398 -9.536 -5.273 1.00 91.06 140 ILE A CA 1
ATOM 1109 C C . ILE A 1 140 ? 11.305 -8.886 -4.227 1.00 91.06 140 ILE A C 1
ATOM 1111 O O . ILE A 1 140 ? 12.520 -8.823 -4.430 1.00 91.06 140 ILE A O 1
ATOM 1115 N N . PHE A 1 141 ? 10.745 -8.445 -3.098 1.00 91.38 141 PHE A N 1
ATOM 1116 C CA . PHE A 1 141 ? 11.524 -7.803 -2.035 1.00 91.38 141 PHE A CA 1
ATOM 1117 C C . PHE A 1 141 ? 12.500 -8.757 -1.337 1.00 91.38 141 PHE A C 1
ATOM 1119 O O . PHE A 1 141 ? 13.553 -8.322 -0.877 1.00 91.38 141 PHE A O 1
ATOM 1126 N N . ASN A 1 142 ? 12.217 -10.060 -1.319 1.00 89.88 142 ASN A N 1
ATOM 1127 C CA . ASN A 1 142 ? 13.157 -11.063 -0.811 1.00 89.88 142 ASN A CA 1
ATOM 1128 C C . ASN A 1 142 ? 14.393 -11.235 -1.707 1.00 89.88 142 ASN A C 1
ATOM 1130 O O . ASN A 1 142 ? 15.439 -11.673 -1.233 1.00 89.88 142 ASN A O 1
ATOM 1134 N N . LYS A 1 143 ? 14.293 -10.882 -2.995 1.00 86.19 143 LYS A N 1
ATOM 1135 C CA . LYS A 1 143 ? 15.411 -10.930 -3.950 1.00 86.19 143 LYS A CA 1
ATOM 1136 C C . LYS A 1 143 ? 16.140 -9.598 -4.092 1.00 86.19 143 LYS A C 1
ATOM 1138 O O . LYS A 1 143 ? 17.246 -9.566 -4.622 1.00 86.19 143 LYS A O 1
ATOM 1143 N N . CYS A 1 144 ? 15.524 -8.494 -3.674 1.00 83.94 144 CYS A N 1
ATOM 1144 C CA . CYS A 1 144 ? 16.062 -7.160 -3.884 1.00 83.94 144 CYS A CA 1
ATOM 1145 C C . CYS A 1 144 ? 15.617 -6.182 -2.796 1.00 83.94 144 CYS A C 1
ATOM 1147 O O . CYS A 1 144 ? 14.426 -5.932 -2.613 1.00 83.94 144 CYS A O 1
ATOM 1149 N N . THR A 1 145 ? 16.592 -5.528 -2.165 1.00 82.00 145 THR A N 1
ATOM 1150 C CA . THR A 1 145 ? 16.336 -4.361 -1.319 1.00 82.00 145 THR A CA 1
ATOM 1151 C C . THR A 1 145 ? 16.426 -3.088 -2.153 1.00 82.00 145 THR A C 1
ATOM 1153 O O . THR A 1 145 ? 17.494 -2.726 -2.651 1.00 82.00 145 THR A O 1
ATOM 1156 N N . LEU A 1 146 ? 15.311 -2.368 -2.264 1.00 84.56 146 LEU A N 1
ATOM 1157 C CA . LEU A 1 146 ? 15.265 -1.064 -2.915 1.00 84.56 146 LEU A CA 1
ATOM 1158 C C . LEU A 1 146 ? 15.608 0.036 -1.906 1.00 84.56 146 LEU A C 1
ATOM 1160 O O . LEU A 1 146 ? 14.861 0.303 -0.969 1.00 84.56 146 LEU A O 1
ATOM 1164 N N . LYS A 1 147 ? 16.748 0.708 -2.095 1.00 84.94 147 LYS A N 1
ATOM 1165 C CA . LYS A 1 147 ? 17.171 1.804 -1.207 1.00 84.94 147 LYS A CA 1
ATOM 1166 C C . LYS A 1 147 ? 16.127 2.925 -1.181 1.00 84.94 147 LYS A C 1
ATOM 1168 O O . LYS A 1 147 ? 15.698 3.371 -2.243 1.00 84.94 147 LYS A O 1
ATOM 1173 N N . GLY A 1 148 ? 15.793 3.441 0.002 1.00 85.19 148 GLY A N 1
ATOM 1174 C CA . GLY A 1 148 ? 14.844 4.554 0.156 1.00 85.19 148 GLY A CA 1
ATOM 1175 C C . GLY A 1 148 ? 13.393 4.168 -0.134 1.00 85.19 148 GLY A C 1
ATOM 1176 O O . GLY A 1 148 ? 12.594 5.034 -0.479 1.00 85.19 148 GLY A O 1
ATOM 1177 N N . VAL A 1 149 ? 13.087 2.874 -0.047 1.00 90.50 149 VAL A N 1
ATOM 1178 C CA . VAL A 1 149 ? 11.749 2.319 -0.202 1.00 90.50 149 VAL A CA 1
ATOM 1179 C C . VAL A 1 149 ? 11.413 1.532 1.061 1.00 90.50 149 VAL A C 1
ATOM 1181 O O . VAL A 1 149 ? 12.236 0.759 1.548 1.00 90.50 149 VAL A O 1
ATOM 1184 N N . ASP A 1 150 ? 10.216 1.740 1.587 1.00 94.56 150 ASP A N 1
ATOM 1185 C CA . ASP A 1 150 ? 9.681 1.047 2.752 1.00 94.56 150 ASP A CA 1
ATOM 1186 C C . ASP A 1 150 ? 8.887 -0.178 2.286 1.00 94.56 150 ASP A C 1
ATOM 1188 O O . ASP A 1 150 ? 7.726 -0.083 1.876 1.00 94.56 150 ASP A O 1
ATOM 1192 N N . LYS A 1 151 ? 9.551 -1.339 2.289 1.00 94.75 151 LYS A N 1
ATOM 1193 C CA . LYS A 1 151 ? 8.947 -2.590 1.818 1.00 94.75 151 LYS A CA 1
ATOM 1194 C C . LYS A 1 151 ? 7.736 -2.995 2.662 1.00 94.75 151 LYS A C 1
ATOM 1196 O O . LYS A 1 151 ? 6.780 -3.529 2.107 1.00 94.75 151 LYS A O 1
ATOM 1201 N N . ASP A 1 152 ? 7.764 -2.739 3.969 1.00 96.38 152 ASP A N 1
ATOM 1202 C CA . ASP A 1 152 ? 6.756 -3.255 4.893 1.00 96.38 152 ASP A CA 1
ATOM 1203 C C . ASP A 1 152 ? 5.447 -2.490 4.689 1.00 96.38 152 ASP A C 1
ATOM 1205 O O . ASP A 1 152 ? 4.389 -3.107 4.555 1.00 96.38 152 ASP A O 1
ATOM 1209 N N . LYS A 1 153 ? 5.524 -1.165 4.492 1.00 97.06 153 LYS A N 1
ATOM 1210 C CA . LYS A 1 153 ? 4.366 -0.344 4.099 1.00 97.06 153 LYS A CA 1
ATOM 1211 C C . LYS A 1 153 ? 3.782 -0.738 2.747 1.00 97.06 153 LYS A C 1
ATOM 1213 O O . LYS A 1 153 ? 2.564 -0.815 2.595 1.00 97.06 153 LYS A O 1
ATOM 1218 N N . ILE A 1 154 ? 4.632 -1.008 1.757 1.00 96.94 154 ILE A N 1
ATOM 1219 C CA . ILE A 1 154 ? 4.184 -1.414 0.417 1.00 96.94 154 ILE A CA 1
ATOM 1220 C C . ILE A 1 154 ? 3.445 -2.748 0.470 1.00 96.94 154 ILE A C 1
ATOM 1222 O O . ILE A 1 154 ? 2.349 -2.879 -0.077 1.00 96.94 154 ILE A O 1
ATOM 1226 N N . LEU A 1 155 ? 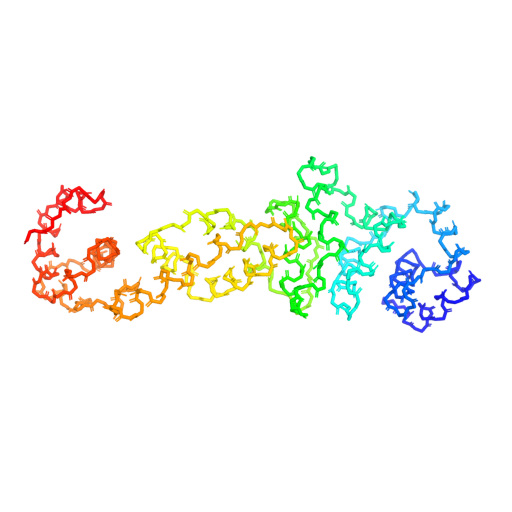4.039 -3.737 1.136 1.00 97.94 155 LEU A N 1
ATOM 1227 C CA . LEU A 1 155 ? 3.444 -5.057 1.285 1.00 97.94 155 LEU A CA 1
ATOM 1228 C C . LEU A 1 155 ? 2.154 -4.996 2.106 1.00 97.94 155 LEU A C 1
ATOM 1230 O O . LEU A 1 155 ? 1.174 -5.639 1.730 1.00 97.94 155 LEU A O 1
ATOM 1234 N N . PHE A 1 156 ? 2.119 -4.175 3.159 1.00 98.50 156 PHE A N 1
ATOM 1235 C CA . PHE A 1 156 ? 0.908 -3.893 3.922 1.00 98.50 156 PHE A CA 1
ATOM 1236 C C . PHE A 1 156 ? -0.210 -3.340 3.028 1.00 98.50 156 PHE A C 1
ATOM 1238 O O . PHE A 1 156 ? -1.313 -3.890 3.015 1.00 98.50 156 PHE A O 1
ATOM 1245 N N . ALA A 1 157 ? 0.083 -2.311 2.227 1.00 98.31 157 ALA A N 1
ATOM 1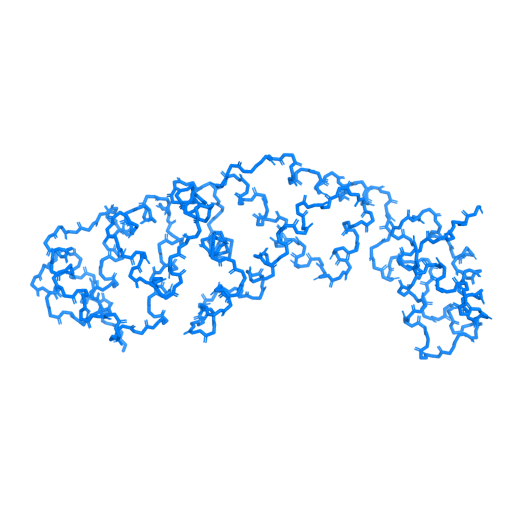246 C CA . ALA A 1 157 ? -0.889 -1.708 1.321 1.00 98.31 157 ALA A CA 1
ATOM 1247 C C . ALA A 1 157 ? -1.454 -2.724 0.321 1.00 98.31 157 ALA A C 1
ATOM 1249 O O . ALA A 1 157 ? -2.667 -2.855 0.198 1.00 98.31 157 ALA A O 1
ATOM 1250 N N . ILE A 1 158 ? -0.594 -3.506 -0.336 1.00 98.00 158 ILE A N 1
ATOM 1251 C CA . ILE A 1 158 ? -1.027 -4.527 -1.303 1.00 98.00 158 ILE A CA 1
ATOM 1252 C C . ILE A 1 158 ? -1.880 -5.611 -0.626 1.00 98.00 158 ILE A C 1
ATOM 1254 O O . ILE A 1 158 ? -2.859 -6.073 -1.207 1.00 98.00 158 ILE A O 1
ATOM 1258 N N . LYS A 1 159 ? -1.525 -6.024 0.597 1.00 98.31 159 LYS A N 1
ATOM 1259 C CA . LYS A 1 159 ? -2.226 -7.084 1.336 1.00 98.31 159 LYS A CA 1
ATOM 1260 C C . LYS A 1 159 ? -3.613 -6.669 1.814 1.00 98.31 159 LYS A C 1
ATOM 1262 O O . LYS A 1 159 ? -4.542 -7.467 1.740 1.00 98.31 159 LYS A O 1
ATOM 1267 N N . HIS A 1 160 ? -3.733 -5.450 2.331 1.00 98.19 160 HIS A N 1
ATOM 1268 C CA . HIS A 1 160 ? -4.919 -4.993 3.057 1.00 98.19 160 HIS A CA 1
ATOM 1269 C C . HIS A 1 160 ? -5.805 -4.041 2.245 1.00 98.19 160 HIS A C 1
ATOM 1271 O O . HIS A 1 160 ? -6.794 -3.534 2.769 1.00 98.19 160 HIS A O 1
ATOM 1277 N N . PHE A 1 161 ? -5.490 -3.796 0.969 1.00 97.38 161 PHE A N 1
ATOM 1278 C CA . PHE A 1 161 ? -6.253 -2.865 0.138 1.00 97.38 161 PHE A CA 1
ATOM 1279 C C . PHE A 1 161 ? -7.731 -3.253 0.017 1.00 97.38 161 PHE A C 1
ATOM 1281 O O . PHE A 1 161 ? -8.606 -2.421 0.255 1.00 97.38 161 PHE A O 1
ATOM 1288 N N . ASP A 1 162 ? -8.025 -4.519 -0.288 1.00 94.44 162 ASP A N 1
ATOM 1289 C CA . ASP A 1 162 ? -9.408 -4.991 -0.430 1.00 94.44 162 ASP A CA 1
ATOM 1290 C C . ASP A 1 162 ? -10.182 -4.890 0.890 1.00 94.44 162 ASP A C 1
ATOM 1292 O O . ASP A 1 162 ? -11.326 -4.433 0.906 1.00 94.44 162 ASP A O 1
ATOM 1296 N N . GLU A 1 163 ? -9.545 -5.249 2.009 1.00 96.12 163 GLU A N 1
ATOM 1297 C CA . GLU A 1 163 ? -10.108 -5.079 3.353 1.00 96.12 163 GLU A CA 1
ATOM 1298 C C . GLU A 1 163 ? -10.446 -3.605 3.616 1.00 96.12 163 GLU A C 1
ATOM 1300 O O . GLU A 1 163 ? -11.580 -3.278 3.972 1.00 96.12 163 GLU A O 1
ATOM 1305 N N . TYR A 1 164 ? -9.503 -2.703 3.341 1.00 97.19 164 TYR A N 1
ATOM 1306 C CA . TYR A 1 164 ? -9.666 -1.261 3.509 1.00 97.19 164 TYR A CA 1
ATOM 1307 C C . TYR A 1 164 ? -10.764 -0.668 2.599 1.00 97.19 164 TYR A C 1
ATOM 1309 O O . TYR A 1 164 ? -11.500 0.243 2.997 1.00 97.19 164 TYR A O 1
ATOM 1317 N N . LEU A 1 165 ? -10.938 -1.178 1.374 1.00 94.75 165 LEU A N 1
ATOM 1318 C CA . LEU A 1 165 ? -12.036 -0.771 0.486 1.00 94.75 165 LEU A CA 1
ATOM 1319 C C . LEU A 1 165 ? -13.415 -1.239 0.975 1.00 94.75 165 LEU A C 1
ATOM 1321 O O . LEU A 1 165 ? -14.427 -0.630 0.618 1.00 94.75 165 LEU A O 1
ATOM 1325 N N . MET A 1 166 ? -13.471 -2.307 1.772 1.00 95.44 166 MET A N 1
ATOM 1326 C CA . MET A 1 166 ? -14.715 -2.883 2.290 1.00 95.44 166 MET A CA 1
ATOM 1327 C C . MET A 1 166 ? -15.190 -2.241 3.600 1.00 95.44 166 MET A C 1
ATOM 1329 O O . MET A 1 166 ? -16.328 -2.477 4.018 1.00 95.44 166 MET A O 1
ATOM 1333 N N . ILE A 1 167 ? -14.374 -1.386 4.221 1.00 96.75 167 ILE A N 1
ATOM 1334 C CA . ILE A 1 167 ? -14.746 -0.619 5.412 1.00 96.75 167 ILE A CA 1
ATOM 1335 C C . ILE A 1 167 ? -15.839 0.398 5.059 1.00 96.75 167 ILE A C 1
ATOM 1337 O O . ILE A 1 167 ? -15.622 1.351 4.312 1.00 96.75 167 ILE A O 1
ATOM 1341 N N . LYS A 1 168 ? -17.029 0.194 5.632 1.00 95.06 168 LYS A N 1
ATOM 1342 C CA . LYS A 1 168 ? -18.214 1.054 5.439 1.00 95.06 168 LYS A CA 1
ATOM 1343 C C . LYS A 1 168 ? -18.813 1.581 6.741 1.00 95.06 168 LYS A C 1
ATOM 1345 O O . LYS A 1 168 ? -19.837 2.253 6.709 1.00 95.06 168 LYS A O 1
ATOM 1350 N N . GLN A 1 169 ? -18.235 1.222 7.886 1.00 95.81 169 GLN A N 1
ATOM 1351 C CA . GLN A 1 169 ? -18.773 1.566 9.200 1.00 95.81 169 GLN A CA 1
ATOM 1352 C C . GLN 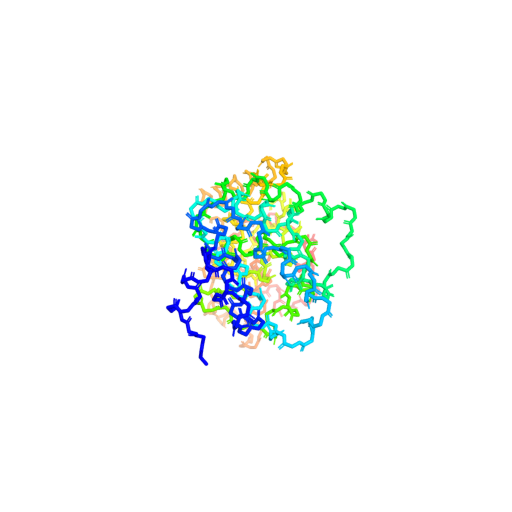A 1 169 ? -17.659 2.085 10.116 1.00 95.81 169 GLN A C 1
ATOM 1354 O O . GLN A 1 169 ? -16.556 1.535 10.057 1.00 95.81 169 GLN A O 1
ATOM 1359 N N . PRO A 1 170 ? -17.938 3.065 11.001 1.00 96.56 170 PRO A N 1
ATOM 1360 C CA . PRO A 1 170 ? -16.916 3.669 11.859 1.00 96.56 170 PRO A CA 1
ATOM 1361 C C . PRO A 1 170 ? -16.166 2.641 12.708 1.00 96.56 170 PRO A C 1
ATOM 1363 O O . PRO A 1 170 ? -14.944 2.648 12.766 1.00 96.56 170 PRO A O 1
ATOM 1366 N N . HIS A 1 171 ? -16.882 1.686 13.305 1.00 95.81 171 HIS A N 1
ATOM 1367 C CA . HIS A 1 171 ? -16.271 0.673 14.167 1.00 95.81 171 HIS A CA 1
ATOM 1368 C C . HIS A 1 171 ? -15.257 -0.224 13.432 1.00 95.81 171 HIS A C 1
ATOM 1370 O O . HIS A 1 171 ? -14.283 -0.662 14.036 1.00 95.81 171 HIS A O 1
ATOM 1376 N N . LEU A 1 172 ? -15.463 -0.487 12.134 1.00 96.81 172 LEU A N 1
ATOM 1377 C CA . LEU A 1 172 ? -14.517 -1.248 11.313 1.00 96.81 172 LEU A CA 1
ATOM 1378 C C . LEU A 1 172 ? -13.271 -0.419 11.002 1.00 96.81 172 LEU A C 1
ATOM 1380 O O . LEU A 1 172 ? -12.170 -0.957 11.031 1.00 96.81 172 LEU A O 1
ATOM 1384 N N . LEU A 1 173 ? -13.439 0.884 10.759 1.00 98.06 173 LEU A N 1
ATOM 1385 C CA . LEU A 1 173 ? -12.316 1.795 10.561 1.00 98.06 173 LEU A CA 1
ATOM 1386 C C . LEU A 1 173 ? -11.462 1.903 11.830 1.00 98.06 173 LEU A C 1
ATOM 1388 O O . LEU A 1 173 ? -10.248 1.757 11.757 1.00 98.06 173 LEU A O 1
ATOM 1392 N N . LYS A 1 174 ? -12.099 2.056 12.996 1.00 98.19 174 LYS A N 1
ATOM 1393 C CA . LYS A 1 174 ? -11.405 2.067 14.292 1.00 98.19 174 LYS A CA 1
ATOM 1394 C C . LYS A 1 174 ? -10.675 0.755 14.561 1.00 98.19 174 LYS A C 1
ATOM 1396 O O . LYS A 1 174 ? -9.515 0.784 14.941 1.00 98.19 174 LYS A O 1
ATOM 1401 N N . ASN A 1 175 ? -11.299 -0.394 14.277 1.00 96.44 175 ASN A N 1
ATOM 1402 C CA . ASN A 1 175 ? -10.626 -1.696 14.368 1.00 96.44 175 ASN A CA 1
ATOM 1403 C C . ASN A 1 175 ? -9.398 -1.782 13.450 1.00 96.44 175 ASN A C 1
ATOM 1405 O O . ASN A 1 175 ? -8.372 -2.306 13.870 1.00 96.44 175 ASN A O 1
ATOM 1409 N N . PHE A 1 176 ? -9.495 -1.277 12.218 1.00 97.88 176 PHE A N 1
ATOM 1410 C CA . PHE A 1 176 ? -8.383 -1.275 11.268 1.00 97.88 176 PHE A CA 1
ATOM 1411 C C . PHE A 1 176 ? -7.224 -0.397 11.762 1.00 97.88 176 PHE A C 1
ATOM 1413 O O . PHE A 1 176 ? -6.076 -0.835 11.767 1.00 97.88 176 PHE A O 1
ATOM 1420 N N . ILE A 1 177 ? -7.522 0.818 12.236 1.00 98.25 177 ILE A N 1
ATOM 1421 C CA . ILE A 1 177 ? -6.517 1.740 12.788 1.00 98.25 177 ILE A CA 1
ATOM 1422 C C . ILE A 1 177 ? -5.899 1.169 14.070 1.00 98.25 177 ILE A C 1
ATOM 1424 O O . ILE A 1 177 ? -4.685 1.211 14.222 1.00 98.25 177 ILE A O 1
ATOM 1428 N N . TYR A 1 178 ? -6.698 0.579 14.958 1.00 97.12 178 TYR A N 1
ATOM 1429 C CA . TYR A 1 178 ? -6.207 -0.065 16.176 1.00 97.12 178 TYR A CA 1
ATOM 1430 C C . TYR A 1 178 ? -5.282 -1.252 15.873 1.00 97.12 178 TYR A C 1
ATOM 1432 O O . TYR A 1 178 ? -4.223 -1.384 16.477 1.00 97.12 178 TYR A O 1
ATOM 1440 N N . ALA A 1 179 ? -5.650 -2.098 14.904 1.00 96.25 179 ALA A N 1
ATOM 1441 C CA . ALA A 1 179 ? -4.879 -3.290 14.557 1.00 96.25 179 ALA A CA 1
ATOM 1442 C C . ALA A 1 179 ? -3.528 -2.970 13.898 1.00 96.25 179 ALA A C 1
ATOM 1444 O O . ALA A 1 179 ? -2.568 -3.717 14.086 1.00 96.25 179 ALA A O 1
ATOM 1445 N N . PHE A 1 180 ? -3.452 -1.893 13.109 1.00 97.25 180 PHE A N 1
ATOM 1446 C CA . PHE A 1 180 ? -2.280 -1.602 12.275 1.00 97.25 180 PHE A CA 1
ATOM 1447 C C . PHE A 1 180 ? -1.545 -0.307 12.634 1.00 97.25 180 PHE A C 1
ATOM 1449 O O . PHE A 1 180 ? -0.428 -0.091 12.162 1.00 97.25 180 PHE A O 1
ATOM 1456 N N . GLY A 1 181 ? -2.133 0.535 13.478 1.00 97.06 181 GLY A N 1
ATOM 1457 C CA . GLY A 1 181 ? -1.612 1.839 13.864 1.00 97.06 181 GLY A CA 1
ATOM 1458 C C . GLY A 1 181 ? -1.851 2.937 12.822 1.00 97.06 181 GLY A C 1
ATOM 1459 O O . GLY A 1 181 ? -2.109 2.690 11.638 1.00 97.06 181 GLY A O 1
ATOM 1460 N N . TRP A 1 182 ? -1.715 4.186 13.272 1.00 97.12 182 TRP A N 1
ATOM 1461 C CA . TRP A 1 182 ? -1.900 5.383 12.444 1.00 97.12 182 TRP A CA 1
ATOM 1462 C C . TRP A 1 182 ? -0.954 5.469 11.251 1.00 97.12 182 TRP A C 1
ATOM 1464 O O . TRP A 1 182 ? -1.352 5.944 10.190 1.00 97.12 182 TRP A O 1
ATOM 1474 N N . ASP A 1 183 ? 0.290 5.021 11.405 1.00 97.44 183 ASP A N 1
ATOM 1475 C CA . ASP A 1 183 ? 1.300 5.134 10.352 1.00 97.44 183 ASP A CA 1
ATOM 1476 C C . ASP A 1 183 ? 0.948 4.266 9.129 1.00 97.44 183 ASP A C 1
ATOM 1478 O O . ASP A 1 183 ? 0.942 4.740 7.989 1.00 97.44 183 ASP A O 1
ATOM 1482 N N . ASN A 1 184 ? 0.542 3.015 9.369 1.00 97.88 184 ASN A N 1
ATOM 1483 C CA . ASN A 1 184 ? 0.058 2.118 8.320 1.00 97.88 184 ASN A CA 1
ATOM 1484 C C . ASN A 1 184 ? -1.273 2.590 7.731 1.00 97.88 184 ASN A C 1
ATOM 1486 O O . ASN A 1 184 ? -1.453 2.542 6.513 1.00 97.88 184 ASN A O 1
ATOM 1490 N N . PHE A 1 185 ? -2.192 3.081 8.570 1.00 98.00 185 PHE A N 1
ATOM 1491 C CA . PHE A 1 185 ? -3.442 3.668 8.095 1.00 98.00 185 PHE A CA 1
ATOM 1492 C C . PHE A 1 185 ? -3.189 4.854 7.155 1.00 98.00 185 PHE A C 1
ATOM 1494 O O . PHE A 1 185 ? -3.727 4.878 6.054 1.00 98.00 185 PHE A O 1
ATOM 1501 N N . THR A 1 186 ? -2.325 5.793 7.544 1.00 97.88 186 THR A N 1
ATOM 1502 C CA . THR A 1 186 ? -2.008 6.998 6.759 1.00 97.88 186 THR A CA 1
ATOM 1503 C C . THR A 1 186 ? -1.394 6.636 5.409 1.00 97.88 186 THR A C 1
ATOM 1505 O O . THR A 1 186 ? -1.743 7.215 4.375 1.00 97.88 186 THR A O 1
ATOM 1508 N N . PHE A 1 187 ? -0.503 5.640 5.393 1.00 98.25 187 PHE A N 1
ATOM 1509 C CA . PHE A 1 187 ? 0.060 5.134 4.147 1.00 98.25 187 PHE A CA 1
ATOM 1510 C C . PHE A 1 187 ? -1.002 4.468 3.263 1.00 98.25 187 PHE A C 1
ATOM 1512 O O . PHE A 1 187 ? -1.069 4.764 2.071 1.00 98.25 187 PHE A O 1
ATOM 1519 N N . MET A 1 188 ? -1.850 3.605 3.834 1.00 98.31 188 MET A N 1
ATOM 1520 C CA . MET A 1 188 ? -2.949 2.949 3.116 1.00 98.31 188 MET A CA 1
ATOM 1521 C C . MET A 1 188 ? -3.949 3.958 2.549 1.00 98.31 188 MET A C 1
ATOM 1523 O O . MET A 1 188 ? -4.396 3.801 1.416 1.00 98.31 188 MET A O 1
ATOM 1527 N N . ASP A 1 189 ? -4.290 4.994 3.311 1.00 97.56 189 ASP A N 1
ATOM 1528 C CA . ASP A 1 189 ? -5.210 6.046 2.890 1.00 97.56 189 ASP A CA 1
ATOM 1529 C C . ASP A 1 189 ? -4.644 6.820 1.690 1.00 97.56 189 ASP A C 1
ATOM 1531 O O . ASP A 1 189 ? -5.303 6.930 0.651 1.00 97.56 189 ASP A O 1
ATOM 1535 N N . SER A 1 190 ? -3.367 7.213 1.775 1.00 97.75 190 SER A N 1
ATOM 1536 C CA . SER A 1 190 ? -2.632 7.850 0.675 1.00 97.75 190 SER A CA 1
ATOM 1537 C C . SER A 1 190 ? -2.579 6.949 -0.561 1.00 97.75 190 SER A C 1
ATOM 1539 O O . SER A 1 190 ? -2.972 7.366 -1.651 1.00 97.75 190 SER A O 1
ATOM 1541 N N . PHE A 1 191 ? -2.169 5.688 -0.391 1.00 98.06 191 PHE A N 1
ATOM 1542 C CA . PHE A 1 191 ? -2.129 4.691 -1.461 1.00 98.06 191 PHE A CA 1
ATOM 1543 C C . PHE A 1 191 ? -3.499 4.502 -2.107 1.00 98.06 191 PHE A C 1
ATOM 1545 O O . PHE A 1 191 ? -3.608 4.556 -3.332 1.00 98.06 191 PHE A O 1
ATOM 1552 N N . SER A 1 192 ? -4.553 4.351 -1.302 1.00 97.56 192 SER A N 1
ATOM 1553 C CA . SER A 1 192 ? -5.914 4.195 -1.797 1.00 97.56 192 SER A CA 1
ATOM 1554 C C . SER A 1 192 ? -6.364 5.409 -2.595 1.00 97.56 192 SER A C 1
ATOM 1556 O O . SER A 1 192 ? -6.992 5.228 -3.634 1.00 97.56 192 SER A O 1
ATOM 1558 N N . SER A 1 193 ? -6.067 6.626 -2.140 1.00 96.19 193 SER A N 1
ATOM 1559 C CA . SER A 1 193 ? -6.447 7.858 -2.840 1.00 96.19 193 SER A CA 1
ATOM 1560 C C . SER A 1 193 ? -5.809 7.973 -4.232 1.00 96.19 193 SER A C 1
ATOM 1562 O O . SER A 1 193 ? -6.372 8.599 -5.134 1.00 96.19 193 SER A O 1
ATOM 1564 N N . GLU A 1 194 ? -4.633 7.367 -4.416 1.00 96.75 194 GLU A N 1
ATOM 1565 C CA . GLU A 1 194 ? -3.859 7.430 -5.651 1.00 96.75 194 GLU A CA 1
ATOM 1566 C C . GLU A 1 194 ? -4.186 6.270 -6.592 1.00 96.75 194 GLU A C 1
ATOM 1568 O O . GLU A 1 194 ? -4.477 6.500 -7.766 1.00 96.75 194 GLU A O 1
ATOM 1573 N N . ILE A 1 195 ? -4.210 5.030 -6.095 1.00 96.56 195 ILE A N 1
ATOM 1574 C CA . ILE A 1 195 ? -4.448 3.856 -6.941 1.00 96.56 195 ILE A CA 1
ATOM 1575 C C . ILE A 1 195 ? -5.839 3.886 -7.581 1.00 96.56 195 ILE A C 1
ATOM 1577 O O . ILE A 1 195 ? -5.973 3.516 -8.744 1.00 96.56 195 ILE A O 1
ATOM 1581 N N . ILE A 1 196 ? -6.861 4.415 -6.894 1.00 94.88 196 ILE A N 1
ATOM 1582 C CA . ILE A 1 196 ? -8.200 4.539 -7.486 1.00 94.88 196 ILE A CA 1
ATOM 1583 C C . ILE A 1 196 ? -8.220 5.424 -8.738 1.00 94.88 196 ILE A C 1
ATOM 1585 O O . ILE A 1 196 ? -8.983 5.140 -9.655 1.00 94.88 196 ILE A O 1
ATOM 1589 N N . LYS A 1 197 ? -7.361 6.453 -8.802 1.00 94.50 197 LYS A N 1
ATOM 1590 C CA . LYS A 1 197 ? -7.226 7.336 -9.973 1.00 94.50 197 LYS A CA 1
ATOM 1591 C C . LYS A 1 197 ? -6.497 6.629 -11.112 1.00 94.50 197 LYS A C 1
ATOM 1593 O O . LYS A 1 197 ? -6.749 6.907 -12.277 1.00 94.50 197 LYS A O 1
ATOM 1598 N N . VAL A 1 198 ? -5.578 5.729 -10.768 1.00 96.31 198 VAL A N 1
ATOM 1599 C CA . VAL A 1 198 ? -4.695 5.051 -11.719 1.00 96.31 198 VAL A CA 1
ATOM 1600 C C . VAL A 1 198 ? -5.413 3.899 -12.431 1.00 96.31 198 VAL A C 1
ATOM 1602 O O . VAL A 1 198 ? -5.297 3.786 -13.650 1.00 96.31 198 VAL A O 1
ATOM 1605 N N . ILE A 1 199 ? -6.177 3.080 -11.699 1.00 94.38 199 ILE A N 1
ATOM 1606 C CA . ILE A 1 199 ? -6.893 1.899 -12.233 1.00 94.38 199 ILE A CA 1
ATOM 1607 C C . ILE A 1 199 ? -8.423 2.063 -12.276 1.00 94.38 199 ILE A C 1
ATOM 1609 O O . ILE A 1 199 ? -9.151 1.076 -12.322 1.00 94.38 199 ILE A O 1
ATOM 1613 N N . ASP A 1 200 ? -8.911 3.307 -12.256 1.00 87.69 200 ASP A N 1
ATOM 1614 C CA . ASP A 1 200 ? -10.329 3.666 -12.436 1.00 87.69 200 ASP A CA 1
ATOM 1615 C C . ASP A 1 200 ? -11.292 2.936 -11.472 1.00 87.69 200 ASP A C 1
ATOM 1617 O O . ASP A 1 200 ? -12.349 2.415 -11.839 1.00 87.69 200 ASP A O 1
ATOM 1621 N N . ILE A 1 201 ? -10.913 2.873 -10.191 1.00 88.12 201 ILE A N 1
ATOM 1622 C CA . ILE A 1 201 ? -11.808 2.397 -9.128 1.00 88.12 201 ILE A CA 1
ATOM 1623 C C . ILE A 1 201 ? -12.733 3.554 -8.722 1.00 88.12 201 ILE A C 1
ATOM 1625 O O . ILE A 1 201 ? -12.260 4.678 -8.551 1.00 88.12 201 ILE A O 1
ATOM 1629 N N . PRO A 1 202 ? -14.034 3.304 -8.467 1.00 87.75 202 PRO A N 1
ATOM 1630 C CA . PRO A 1 202 ? -14.958 4.361 -8.077 1.00 87.75 202 PRO A CA 1
ATOM 1631 C C . PRO A 1 202 ? -14.492 5.167 -6.855 1.00 87.75 202 PRO A C 1
ATOM 1633 O O . PRO A 1 202 ? -14.301 4.620 -5.767 1.00 87.75 202 PRO A O 1
ATOM 1636 N N . GLU A 1 203 ? -14.390 6.486 -7.023 1.00 87.50 203 GLU A N 1
ATOM 1637 C CA . GLU A 1 203 ? -13.814 7.413 -6.038 1.00 87.50 203 GLU A CA 1
ATOM 1638 C C . GLU A 1 203 ? -14.527 7.382 -4.672 1.00 87.50 203 GLU A C 1
ATOM 1640 O O . GLU A 1 203 ? -13.897 7.524 -3.620 1.00 87.50 203 GLU A O 1
ATOM 1645 N N . TYR A 1 204 ? -15.843 7.127 -4.664 1.00 86.88 204 TYR A N 1
ATOM 1646 C CA . TYR A 1 204 ? -16.628 7.030 -3.429 1.00 86.88 204 TYR A CA 1
ATOM 1647 C C . TYR A 1 204 ? -16.082 5.956 -2.475 1.00 86.88 204 TYR A C 1
ATOM 1649 O O . TYR A 1 204 ? -16.232 6.077 -1.254 1.00 86.88 204 TYR A O 1
ATOM 1657 N N . LYS A 1 205 ? -15.415 4.921 -3.013 1.00 87.06 205 LYS A N 1
ATOM 1658 C CA . LYS A 1 205 ? -14.795 3.874 -2.205 1.00 87.06 205 LYS A CA 1
ATOM 1659 C C . LYS A 1 205 ? -13.637 4.386 -1.369 1.00 87.06 205 LYS A C 1
ATOM 1661 O O . LYS A 1 205 ? -13.345 3.725 -0.393 1.00 87.06 205 LYS A O 1
ATOM 1666 N N . HIS A 1 206 ? -12.978 5.494 -1.700 1.00 89.19 206 HIS A N 1
ATOM 1667 C CA . HIS A 1 206 ? -11.992 6.126 -0.815 1.00 89.19 206 HIS A CA 1
ATOM 1668 C C . HIS A 1 206 ? -12.654 7.189 0.065 1.00 89.19 206 HIS A C 1
ATOM 1670 O O . HIS A 1 206 ? -12.534 7.098 1.283 1.00 89.19 206 HIS A O 1
ATOM 1676 N N . LYS A 1 207 ? -13.469 8.083 -0.519 1.00 91.06 207 LYS A N 1
ATOM 1677 C CA . LYS A 1 207 ? -14.166 9.168 0.206 1.00 91.06 207 LYS A CA 1
ATOM 1678 C C . LYS A 1 207 ? -14.977 8.697 1.414 1.00 91.06 207 LYS A C 1
ATOM 1680 O O . LYS A 1 207 ? -15.098 9.419 2.396 1.00 91.06 207 LYS A O 1
ATOM 1685 N N . THR A 1 208 ? -15.501 7.471 1.366 1.00 93.12 208 THR A N 1
ATOM 1686 C CA . THR A 1 208 ? -16.180 6.859 2.517 1.00 93.12 208 THR A CA 1
ATOM 1687 C C . THR A 1 208 ? -15.276 6.815 3.759 1.00 93.12 208 THR A C 1
ATOM 1689 O O . THR A 1 208 ? -15.759 7.083 4.848 1.00 93.12 208 THR A O 1
ATOM 1692 N N . LYS A 1 209 ? -13.975 6.514 3.633 1.00 95.25 209 LYS A N 1
ATOM 1693 C CA . LYS A 1 209 ? -13.055 6.422 4.785 1.00 95.25 209 LYS A CA 1
ATOM 1694 C C . LYS A 1 209 ? -12.727 7.795 5.348 1.00 95.25 209 LYS A C 1
ATOM 1696 O O . LYS A 1 209 ? -12.778 7.948 6.560 1.00 95.25 209 LYS A O 1
ATOM 1701 N N . THR A 1 210 ? -12.489 8.776 4.479 1.00 93.50 210 THR A N 1
ATOM 1702 C CA . THR A 1 210 ? -12.312 10.179 4.874 1.00 93.50 210 THR A CA 1
ATOM 1703 C C . THR A 1 210 ? -13.508 10.661 5.694 1.00 93.50 210 THR A C 1
ATOM 1705 O O . THR A 1 210 ? -13.335 11.104 6.821 1.00 93.50 210 THR A O 1
ATOM 1708 N N . PHE A 1 211 ? -14.731 10.450 5.195 1.00 96.19 211 PHE A N 1
ATOM 1709 C CA . PHE A 1 211 ? -15.951 10.815 5.917 1.00 96.19 211 PHE A CA 1
ATOM 1710 C C . PHE A 1 211 ? -16.082 10.093 7.269 1.00 96.19 211 PHE A C 1
ATOM 1712 O O . PHE A 1 211 ? -16.403 10.712 8.279 1.00 96.19 211 PHE A O 1
ATOM 1719 N N . LEU A 1 212 ? -15.830 8.778 7.307 1.00 97.31 212 LEU A N 1
ATOM 1720 C CA . LEU A 1 212 ? -15.892 8.005 8.551 1.00 97.31 212 LEU A CA 1
ATOM 1721 C C . LEU A 1 212 ? -14.881 8.510 9.589 1.00 97.31 212 LEU A C 1
ATOM 1723 O O . LEU A 1 212 ? -15.220 8.576 10.768 1.00 97.31 212 LEU A O 1
ATOM 1727 N N . LEU A 1 213 ? -13.667 8.853 9.155 1.00 97.25 213 LEU A N 1
ATOM 1728 C CA . LEU A 1 213 ? -12.624 9.389 10.021 1.00 97.25 213 LEU A CA 1
ATOM 1729 C C . LEU A 1 213 ? -13.020 10.756 10.586 1.00 97.25 213 LEU A C 1
ATOM 1731 O O . LEU A 1 213 ? -12.995 10.935 11.799 1.00 97.25 213 LEU A O 1
ATOM 1735 N N . GLU A 1 214 ? -13.486 11.669 9.731 1.00 96.81 214 GLU A N 1
ATOM 1736 C CA . GLU A 1 214 ? -13.985 12.986 10.145 1.00 96.81 214 GLU A CA 1
ATOM 1737 C C . GLU A 1 214 ? -15.122 12.864 11.173 1.00 96.81 214 GLU A C 1
ATOM 1739 O O . GLU A 1 214 ? -15.192 13.626 12.138 1.00 96.81 214 GLU A O 1
ATOM 1744 N N . GLU A 1 215 ? -16.028 11.893 11.005 1.00 96.75 215 GLU A N 1
ATOM 1745 C CA . GLU A 1 215 ? -17.088 11.642 11.981 1.00 96.75 215 GLU A CA 1
ATOM 1746 C C . GLU A 1 215 ? -16.563 11.139 13.329 1.00 96.75 215 GLU A C 1
ATOM 1748 O O . GLU A 1 215 ? -17.073 11.575 14.364 1.00 96.75 215 GLU A O 1
ATOM 1753 N N . ILE A 1 216 ? -15.585 10.229 13.314 1.00 97.62 216 ILE A N 1
ATOM 1754 C CA . ILE A 1 216 ? -14.933 9.684 14.513 1.00 97.62 216 ILE A CA 1
ATOM 1755 C C . ILE A 1 216 ? -14.236 10.810 15.281 1.00 97.62 216 ILE A C 1
ATOM 1757 O O . ILE A 1 216 ? -14.487 10.979 16.475 1.00 97.62 216 ILE A O 1
ATOM 1761 N N . GLU A 1 217 ? -13.435 11.618 14.586 1.00 96.06 217 GLU A N 1
ATOM 1762 C CA . GLU A 1 217 ? -12.683 12.735 15.163 1.00 96.06 217 GLU A CA 1
ATOM 1763 C C . GLU A 1 217 ? -13.616 13.809 15.725 1.00 96.06 217 GLU A C 1
ATOM 1765 O O . GLU A 1 217 ? -13.492 14.205 16.883 1.00 96.06 217 GLU A O 1
ATOM 1770 N N . ARG A 1 218 ? -14.626 14.226 14.951 1.00 96.56 218 ARG A N 1
ATOM 1771 C CA . ARG A 1 218 ? -15.608 15.237 15.378 1.00 96.56 218 ARG A CA 1
ATOM 1772 C C . ARG A 1 218 ? -16.359 14.836 16.647 1.00 96.56 218 ARG A C 1
ATOM 1774 O O . ARG A 1 218 ? -16.807 15.701 17.397 1.00 96.56 218 ARG A O 1
ATOM 1781 N N . ARG A 1 219 ? -16.567 13.537 16.858 1.00 95.62 219 ARG A N 1
ATOM 1782 C CA . ARG A 1 219 ? -17.278 12.993 18.023 1.00 95.62 219 ARG A CA 1
ATOM 1783 C C . ARG A 1 219 ? -16.344 12.606 19.170 1.00 95.62 219 ARG A C 1
ATOM 1785 O O . ARG A 1 219 ? -16.862 12.233 20.220 1.00 95.62 219 ARG A O 1
ATOM 1792 N N . GLY A 1 220 ? -15.024 12.677 18.978 1.00 94.31 220 GLY A N 1
ATOM 1793 C CA . GLY A 1 220 ? -14.036 12.215 19.952 1.00 94.31 220 GLY A CA 1
ATOM 1794 C C . GLY A 1 220 ? -14.214 10.737 20.307 1.00 94.31 220 GLY A C 1
ATOM 1795 O O . GLY A 1 220 ? -14.175 10.381 21.481 1.00 94.31 220 GLY A O 1
ATOM 1796 N N . GLU A 1 221 ? -14.523 9.881 19.324 1.00 97.06 221 GLU A N 1
ATOM 1797 C CA . GLU A 1 221 ? -14.709 8.454 19.606 1.00 97.06 221 GLU A CA 1
ATOM 1798 C C . GLU A 1 221 ? -13.353 7.768 19.857 1.00 97.06 221 GLU A C 1
ATOM 1800 O O . GLU A 1 221 ? -12.423 7.989 19.083 1.00 97.06 221 GLU A O 1
ATOM 1805 N N . PRO A 1 222 ? -13.244 6.889 20.870 1.00 97.19 222 PRO A N 1
ATOM 1806 C CA . PRO A 1 222 ? -11.982 6.229 21.197 1.00 97.19 222 PRO A CA 1
ATOM 1807 C C . PRO A 1 222 ? -11.574 5.228 20.112 1.00 97.19 222 PRO A C 1
ATOM 1809 O O . PRO A 1 222 ? -12.424 4.469 19.625 1.00 97.19 222 PRO A O 1
ATOM 1812 N N . ILE A 1 223 ? -10.283 5.221 19.766 1.00 97.69 223 ILE A N 1
ATOM 1813 C CA . ILE A 1 223 ? -9.645 4.292 18.817 1.00 97.69 223 ILE A CA 1
ATOM 1814 C C . ILE A 1 223 ? -8.602 3.424 19.529 1.00 97.69 223 ILE A C 1
ATOM 1816 O O . ILE A 1 223 ? -8.426 2.256 19.182 1.00 97.69 223 ILE A O 1
ATOM 1820 N N . PHE A 1 224 ? -7.922 3.983 20.527 1.00 97.44 224 PHE A N 1
ATOM 1821 C CA . PHE A 1 224 ? -6.918 3.302 21.331 1.00 97.44 224 PHE A CA 1
ATOM 1822 C C . PHE A 1 224 ? -7.321 3.240 22.804 1.00 97.44 224 PHE A C 1
ATOM 1824 O O . PHE A 1 224 ? -8.285 3.866 23.247 1.00 97.44 224 PHE A O 1
ATOM 1831 N N . VAL A 1 225 ? -6.577 2.443 23.572 1.00 95.81 225 VAL A N 1
ATOM 1832 C CA . VAL A 1 225 ? -6.828 2.246 25.006 1.00 95.81 225 VAL A CA 1
ATOM 1833 C C . VAL A 1 225 ? -6.648 3.562 25.763 1.00 95.81 225 VAL A C 1
ATOM 1835 O O . VAL A 1 225 ? -7.382 3.840 26.706 1.00 95.81 225 VAL A O 1
ATOM 1838 N N . GLU A 1 226 ? -5.711 4.389 25.311 1.00 95.00 226 GLU A N 1
ATOM 1839 C CA . GLU A 1 226 ? -5.383 5.700 25.862 1.00 95.00 226 GLU A CA 1
ATOM 1840 C C . GLU A 1 226 ? -6.515 6.723 25.686 1.00 95.00 226 GLU A C 1
ATOM 1842 O O . GLU A 1 226 ? -6.573 7.692 26.439 1.00 95.00 226 GLU A O 1
ATOM 1847 N N . ASP A 1 227 ? -7.436 6.492 24.745 1.00 96.44 227 ASP A N 1
ATOM 1848 C CA . ASP A 1 227 ? -8.602 7.351 24.511 1.00 96.44 227 ASP A CA 1
ATOM 1849 C C . ASP A 1 227 ? -9.775 7.028 25.465 1.00 96.44 227 ASP A C 1
ATOM 1851 O O . ASP A 1 227 ? -10.831 7.670 25.422 1.00 96.44 227 ASP A O 1
ATOM 1855 N N . MET A 1 228 ? -9.647 5.987 26.297 1.00 97.19 228 MET A N 1
ATOM 1856 C CA . MET A 1 228 ? -10.701 5.561 27.216 1.00 97.19 228 MET A CA 1
ATOM 1857 C C . MET A 1 228 ? -10.692 6.355 28.527 1.00 97.19 228 MET A C 1
ATOM 1859 O O . MET A 1 228 ? -9.653 6.687 29.086 1.00 97.19 228 MET A O 1
ATOM 1863 N N . GLU A 1 229 ? -11.879 6.550 29.105 1.00 97.38 229 GLU A N 1
ATOM 1864 C CA . GLU A 1 229 ? -12.074 7.214 30.408 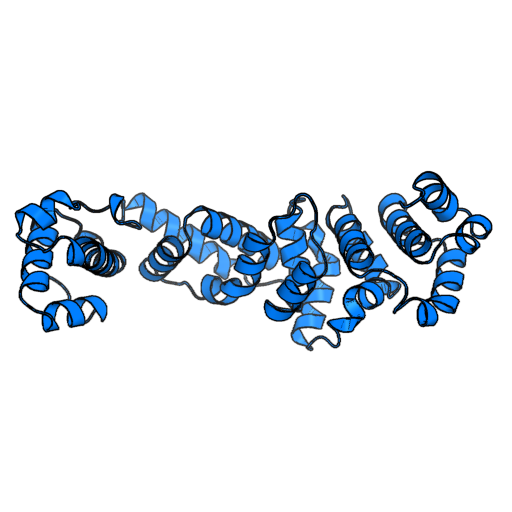1.00 97.38 229 GLU A CA 1
ATOM 1865 C C . GLU A 1 229 ? -11.633 6.366 31.624 1.00 97.38 229 GLU A C 1
ATOM 1867 O O . GLU A 1 229 ? -11.810 6.766 32.780 1.00 97.38 229 GLU A O 1
ATOM 1872 N N . ILE A 1 230 ? -11.096 5.168 31.382 1.00 96.44 230 ILE A N 1
ATOM 1873 C CA . ILE A 1 230 ? -10.467 4.312 32.391 1.00 96.44 230 ILE A CA 1
ATOM 1874 C C . ILE A 1 230 ? -9.076 3.907 31.929 1.00 96.44 230 ILE A C 1
ATOM 1876 O O . ILE A 1 230 ? -8.813 3.782 30.737 1.00 96.44 230 ILE A O 1
ATOM 1880 N N . ASN A 1 231 ? -8.204 3.622 32.887 1.00 95.62 231 ASN A N 1
ATOM 1881 C CA . ASN A 1 231 ? -6.858 3.137 32.617 1.00 95.62 231 ASN A CA 1
ATOM 1882 C C . ASN A 1 231 ? -6.525 1.886 33.450 1.00 95.62 231 ASN A C 1
ATOM 1884 O O . ASN A 1 231 ? -7.353 1.340 34.182 1.00 95.62 231 ASN A O 1
ATOM 1888 N N . ARG A 1 232 ? -5.274 1.431 33.351 1.00 95.50 232 ARG A N 1
ATOM 1889 C CA . ARG A 1 232 ? -4.748 0.295 34.120 1.00 95.50 232 ARG A CA 1
ATOM 1890 C C . ARG A 1 232 ? -4.927 0.454 35.636 1.00 95.50 232 ARG A C 1
ATOM 1892 O O . ARG A 1 232 ? -5.278 -0.521 36.295 1.00 95.50 232 ARG A O 1
ATOM 1899 N N . ALA A 1 233 ? -4.698 1.643 36.195 1.00 94.94 233 ALA A N 1
ATOM 1900 C CA . ALA A 1 233 ? -4.816 1.867 37.638 1.00 94.94 233 ALA A CA 1
ATOM 1901 C C . ALA A 1 233 ? -6.266 1.698 38.112 1.00 94.94 233 ALA A C 1
ATOM 1903 O O . ALA A 1 233 ? -6.508 1.017 39.105 1.00 94.94 233 ALA A O 1
ATOM 1904 N N . ASP A 1 234 ? -7.230 2.207 37.337 1.00 95.00 234 ASP A N 1
ATOM 1905 C CA . ASP A 1 234 ? -8.658 2.038 37.622 1.00 95.00 234 ASP A CA 1
ATOM 1906 C C . ASP A 1 234 ? -9.078 0.556 37.694 1.00 95.00 234 ASP A C 1
ATOM 1908 O O . ASP A 1 234 ? -9.943 0.198 38.490 1.00 95.00 234 ASP A O 1
ATOM 1912 N N . LEU A 1 235 ? -8.480 -0.316 36.876 1.00 94.38 235 LEU A N 1
ATOM 1913 C CA . LEU A 1 235 ? -8.755 -1.759 36.883 1.00 94.38 235 LEU A CA 1
ATOM 1914 C C . LEU A 1 235 ? -8.114 -2.476 38.073 1.00 94.38 235 LEU A C 1
ATOM 1916 O O . LEU A 1 235 ? -8.750 -3.338 38.682 1.00 94.38 235 LEU A O 1
ATOM 1920 N N . ILE A 1 236 ? -6.885 -2.100 38.431 1.00 93.31 236 ILE A N 1
ATOM 1921 C CA . ILE A 1 236 ? -6.191 -2.644 39.605 1.00 93.31 236 ILE A CA 1
ATOM 1922 C C . ILE A 1 236 ? -6.967 -2.300 40.884 1.00 93.31 236 ILE A C 1
ATOM 1924 O O . ILE A 1 236 ? -7.173 -3.168 41.729 1.00 93.31 236 ILE A O 1
ATOM 1928 N N . GLU A 1 237 ? -7.476 -1.070 40.999 1.00 93.00 237 GLU A N 1
ATOM 1929 C CA . GLU A 1 237 ? -8.345 -0.650 42.109 1.00 93.00 237 GLU A CA 1
ATOM 1930 C C . GLU A 1 237 ? -9.635 -1.482 42.210 1.00 93.00 237 GLU A C 1
ATOM 1932 O O . GLU A 1 237 ? -10.145 -1.712 43.305 1.00 93.00 237 GLU A O 1
ATOM 1937 N N . LEU A 1 238 ? -10.155 -1.974 41.080 1.00 91.19 238 LEU A N 1
ATOM 1938 C CA . LEU A 1 238 ? -11.322 -2.864 41.025 1.00 91.19 238 LEU A CA 1
ATOM 1939 C C . LEU A 1 238 ? -10.993 -4.331 41.352 1.00 91.19 238 LEU A C 1
ATOM 1941 O O . LEU A 1 238 ? -11.884 -5.184 41.293 1.00 91.19 238 LEU A O 1
ATOM 1945 N N . GLY A 1 239 ? -9.737 -4.640 41.686 1.00 92.06 239 GLY A N 1
ATOM 1946 C CA . GLY A 1 239 ? -9.282 -5.994 41.990 1.00 92.06 239 GLY A CA 1
ATOM 1947 C C . GLY A 1 239 ? -9.150 -6.887 40.756 1.00 92.06 239 GLY A C 1
ATOM 1948 O O . GLY A 1 239 ? -9.279 -8.105 40.870 1.00 92.06 239 GLY A O 1
ATOM 1949 N N . VAL A 1 240 ? -8.945 -6.305 39.570 1.00 90.31 240 VAL A N 1
ATOM 1950 C CA . VAL A 1 240 ? -8.563 -7.068 38.374 1.00 90.31 240 VAL A CA 1
ATOM 1951 C C . VAL A 1 240 ? -7.102 -7.496 38.512 1.00 90.31 240 VAL A C 1
ATOM 1953 O O . VAL A 1 240 ? -6.241 -6.676 38.834 1.00 90.31 240 VAL A O 1
ATOM 1956 N N . GLY A 1 241 ? -6.821 -8.779 38.272 1.00 87.25 241 GLY A N 1
ATOM 1957 C CA . GLY A 1 241 ? -5.458 -9.312 38.296 1.00 87.25 241 GLY A CA 1
ATOM 1958 C C . GLY A 1 241 ? -4.578 -8.645 37.238 1.00 87.25 241 GLY A C 1
ATOM 1959 O O . GLY A 1 241 ? -5.044 -8.362 36.137 1.00 87.25 241 GLY A O 1
ATOM 1960 N N . SER A 1 242 ? -3.302 -8.403 37.553 1.00 86.75 242 SER A N 1
ATOM 1961 C CA . SER A 1 242 ? -2.349 -7.715 36.661 1.00 86.75 242 SER A CA 1
ATOM 1962 C C . SER A 1 242 ? -2.294 -8.297 35.250 1.00 86.75 242 SER A C 1
ATOM 1964 O O . SER A 1 242 ? -2.120 -7.547 34.287 1.00 86.75 242 SER A O 1
ATOM 1966 N N . ASP A 1 243 ? -2.462 -9.613 35.155 1.00 88.12 243 ASP A N 1
ATOM 1967 C CA . ASP A 1 243 ? -2.339 -10.392 33.926 1.00 88.12 243 ASP A CA 1
ATOM 1968 C C . ASP A 1 243 ? -3.585 -10.251 33.034 1.00 88.12 243 ASP A C 1
ATOM 1970 O O . ASP A 1 243 ? -3.493 -10.382 31.816 1.00 88.12 243 ASP A O 1
ATOM 1974 N N . ASP A 1 244 ? -4.734 -9.900 33.621 1.00 89.19 244 ASP A N 1
ATOM 1975 C CA . ASP A 1 244 ? -6.013 -9.736 32.923 1.00 89.19 244 ASP A CA 1
ATOM 1976 C C . ASP A 1 244 ? -6.278 -8.293 32.467 1.00 89.19 244 ASP A C 1
ATOM 1978 O O . ASP A 1 244 ? -7.149 -8.064 31.624 1.00 89.19 244 ASP A O 1
ATOM 1982 N N . VAL A 1 245 ? -5.553 -7.307 33.014 1.00 92.88 245 VAL A N 1
ATOM 1983 C CA . VAL A 1 245 ? -5.832 -5.874 32.803 1.00 92.88 245 VAL A CA 1
ATOM 1984 C C . VAL A 1 245 ? -5.848 -5.498 31.323 1.00 92.88 245 VAL A C 1
ATOM 1986 O O . VAL A 1 245 ? -6.818 -4.903 30.857 1.00 92.88 245 VAL A O 1
ATOM 1989 N N . GLU A 1 246 ? -4.802 -5.856 30.580 1.00 92.94 246 GLU A N 1
ATOM 1990 C CA . GLU A 1 246 ? -4.671 -5.474 29.167 1.00 92.94 246 GLU A CA 1
ATOM 1991 C C . GLU A 1 246 ? -5.746 -6.123 28.297 1.00 92.94 246 GLU A C 1
ATOM 1993 O O . GLU A 1 246 ? -6.325 -5.486 27.418 1.00 92.94 246 GLU A O 1
ATOM 1998 N N . GLU A 1 247 ? -6.081 -7.379 28.583 1.00 91.12 247 GLU A N 1
ATOM 1999 C CA . GLU A 1 247 ? -7.114 -8.084 27.837 1.00 91.12 247 GLU A CA 1
ATOM 2000 C C . GLU A 1 247 ? -8.510 -7.508 28.154 1.00 91.12 247 GLU A C 1
ATOM 2002 O O . GLU A 1 247 ? -9.353 -7.419 27.265 1.00 91.12 247 GLU A O 1
ATOM 2007 N N . ILE A 1 248 ? -8.780 -7.076 29.395 1.00 92.38 248 ILE A N 1
ATOM 2008 C CA . ILE A 1 248 ? -10.041 -6.395 29.737 1.00 92.38 248 ILE A CA 1
ATOM 2009 C C . ILE A 1 248 ? -10.113 -5.007 29.084 1.00 92.38 248 ILE A C 1
ATOM 2011 O O . ILE A 1 248 ? -11.170 -4.652 28.562 1.00 92.38 248 ILE A O 1
ATOM 2015 N N . LEU A 1 249 ? -9.019 -4.237 29.064 1.00 95.00 249 LEU A N 1
ATOM 2016 C CA . LEU A 1 249 ? -8.970 -2.942 28.372 1.00 95.00 249 LEU A CA 1
ATOM 2017 C C . LEU A 1 249 ? -9.249 -3.099 26.874 1.00 95.00 249 LEU A C 1
ATOM 2019 O O . LEU A 1 249 ? -10.083 -2.374 26.333 1.00 95.00 249 LEU A O 1
ATOM 2023 N N . ALA A 1 250 ? -8.620 -4.077 26.218 1.00 92.75 250 ALA A N 1
ATOM 2024 C CA . ALA A 1 250 ? -8.838 -4.356 24.800 1.00 92.75 250 ALA A CA 1
ATOM 2025 C C . ALA A 1 250 ? -10.294 -4.761 24.497 1.00 92.75 250 ALA A C 1
ATOM 2027 O O . ALA A 1 250 ? -10.885 -4.310 23.513 1.00 92.75 250 ALA A O 1
ATOM 2028 N N . ASP A 1 251 ? -10.905 -5.571 25.362 1.00 92.38 251 ASP A N 1
ATOM 2029 C CA . ASP A 1 251 ? -12.305 -5.981 25.226 1.00 92.38 251 ASP A CA 1
ATOM 2030 C C . ASP A 1 251 ? -13.282 -4.806 25.388 1.00 92.38 251 ASP A C 1
ATOM 2032 O O . ASP A 1 251 ? -14.259 -4.694 24.640 1.00 92.38 251 ASP A O 1
ATOM 2036 N N . ILE A 1 252 ? -13.017 -3.920 26.354 1.00 94.88 252 ILE A N 1
ATOM 2037 C CA . ILE A 1 252 ? -13.795 -2.694 26.559 1.00 94.88 252 ILE A CA 1
ATOM 2038 C C . ILE A 1 252 ? -13.636 -1.766 25.352 1.00 94.88 252 ILE A C 1
ATOM 2040 O O . ILE A 1 252 ? -14.635 -1.262 24.837 1.00 94.88 252 ILE A O 1
ATOM 2044 N N . LEU A 1 253 ? -12.419 -1.592 24.837 1.00 95.69 253 LEU A N 1
ATOM 2045 C CA . LEU A 1 253 ? -12.176 -0.796 23.637 1.00 95.69 253 LEU A CA 1
ATOM 2046 C C . LEU A 1 253 ? -12.938 -1.355 22.425 1.00 95.69 253 LEU A C 1
ATOM 2048 O O . LEU A 1 253 ? -13.590 -0.603 21.701 1.00 95.69 253 LEU A O 1
ATOM 2052 N N . HIS A 1 254 ? -12.958 -2.679 22.241 1.00 93.06 254 HIS A N 1
ATOM 2053 C CA . HIS A 1 254 ? -13.736 -3.312 21.173 1.00 93.06 254 HIS A CA 1
ATOM 2054 C C . HIS A 1 254 ? -15.244 -3.026 21.291 1.00 93.06 254 HIS A C 1
ATOM 2056 O O . HIS A 1 254 ? -15.929 -2.824 20.281 1.00 93.06 254 HIS A O 1
ATOM 2062 N N . HIS A 1 255 ? -15.775 -2.968 22.518 1.00 93.62 255 HIS A N 1
ATOM 2063 C CA . HIS A 1 255 ? -17.144 -2.509 22.770 1.00 93.62 255 HIS A CA 1
ATOM 2064 C C . HIS A 1 255 ? -17.319 -1.036 22.392 1.00 93.62 255 HIS A C 1
ATOM 2066 O O . HIS A 1 255 ? -18.252 -0.701 21.660 1.00 93.62 255 HIS A O 1
ATOM 2072 N N . LEU A 1 256 ? -16.403 -0.164 22.818 1.00 95.62 256 LEU A N 1
ATOM 2073 C CA . LEU A 1 256 ? -16.436 1.273 22.530 1.00 95.62 256 LEU A CA 1
ATOM 2074 C C . LEU A 1 256 ? -16.278 1.600 21.044 1.00 95.62 256 LEU A C 1
ATOM 2076 O O . LEU A 1 256 ? -16.834 2.590 20.561 1.00 95.62 256 LEU A O 1
ATOM 2080 N N . HIS A 1 257 ? -15.627 0.733 20.270 1.00 95.69 257 HIS A N 1
ATOM 2081 C CA . HIS A 1 257 ? -15.617 0.871 18.822 1.00 95.69 257 HIS A CA 1
ATOM 2082 C C . HIS A 1 257 ? -17.037 0.829 18.241 1.00 95.69 257 HIS A C 1
ATOM 2084 O O . HIS A 1 257 ? -17.338 1.600 17.329 1.00 95.69 257 HIS A O 1
ATOM 2090 N N . LYS A 1 258 ? -17.930 0.001 18.799 1.00 93.69 258 LYS A N 1
ATOM 2091 C CA . LYS A 1 258 ? -19.345 -0.100 18.394 1.00 93.69 258 LYS A CA 1
ATOM 2092 C C . LYS A 1 258 ? -20.256 0.885 19.133 1.00 93.69 258 LYS A C 1
ATOM 2094 O O . LYS A 1 258 ? -21.215 1.381 18.543 1.00 93.69 258 LYS A O 1
ATOM 2099 N N . TYR A 1 259 ? -19.964 1.165 20.401 1.00 94.38 259 TYR A N 1
ATOM 2100 C CA . TYR A 1 259 ? -20.797 1.964 21.302 1.00 94.38 259 TYR A CA 1
ATOM 2101 C C . TYR A 1 259 ? -19.980 3.077 21.984 1.00 94.38 259 TYR A C 1
ATOM 2103 O O . TYR A 1 259 ? -19.811 3.073 23.200 1.00 94.38 259 TYR A O 1
ATOM 2111 N N . PRO A 1 260 ? -19.492 4.074 21.227 1.00 95.25 260 PRO A N 1
ATOM 2112 C CA . PRO A 1 260 ? -18.556 5.086 21.735 1.00 95.25 260 PRO A CA 1
ATOM 2113 C C . PRO A 1 260 ? -19.141 5.971 22.845 1.00 95.25 260 PRO A C 1
ATOM 2115 O O . PRO A 1 260 ? -18.410 6.494 23.676 1.00 95.25 260 PRO A O 1
ATOM 2118 N N . LYS A 1 261 ? -20.473 6.109 22.909 1.00 95.00 261 LYS A N 1
ATOM 2119 C CA . LYS A 1 261 ? -21.176 6.877 23.955 1.00 95.00 261 LYS A CA 1
ATOM 2120 C C . LYS A 1 261 ? -21.035 6.282 25.360 1.00 95.00 261 LYS A C 1
ATOM 2122 O O . LYS A 1 261 ? -21.314 6.981 26.337 1.00 95.00 261 LYS A O 1
ATOM 2127 N N . ASP A 1 262 ? -20.621 5.021 25.442 1.00 95.38 262 ASP A N 1
ATOM 2128 C CA . ASP A 1 262 ? -20.385 4.319 26.698 1.00 95.38 262 ASP A CA 1
ATOM 2129 C C . ASP A 1 262 ? -19.004 4.650 27.284 1.00 95.38 262 ASP A C 1
ATOM 2131 O O . ASP A 1 262 ? -18.709 4.199 28.390 1.00 95.38 262 ASP A O 1
ATOM 2135 N N . ASN A 1 263 ? -18.177 5.455 26.590 1.00 96.44 263 ASN A N 1
ATOM 2136 C CA . ASN A 1 263 ? -16.881 5.935 27.078 1.00 96.44 263 ASN A CA 1
ATOM 2137 C C . ASN A 1 263 ? -17.079 6.949 28.215 1.00 96.44 263 ASN A C 1
ATOM 2139 O O . ASN A 1 263 ? -16.972 8.158 28.036 1.00 96.44 263 ASN A O 1
ATOM 2143 N N . LYS A 1 264 ? -17.488 6.447 29.379 1.00 96.38 264 LYS A N 1
ATOM 2144 C CA . LYS A 1 264 ? -17.709 7.200 30.611 1.00 96.38 264 LYS A CA 1
ATOM 2145 C C . LYS A 1 264 ? -17.193 6.365 31.762 1.00 96.38 264 LYS A C 1
ATOM 2147 O O . LYS A 1 264 ? -17.624 5.223 31.925 1.00 96.38 264 LYS A O 1
ATOM 2152 N N . LYS A 1 265 ? -16.338 6.953 32.595 1.00 95.31 265 LYS A N 1
ATOM 2153 C CA . LYS A 1 265 ? -15.610 6.258 33.662 1.00 95.31 265 LYS A CA 1
ATOM 2154 C C . LYS A 1 265 ? -16.461 5.264 34.467 1.00 95.31 265 LYS A C 1
ATOM 2156 O O . LYS A 1 265 ? -16.118 4.089 34.549 1.00 95.31 265 LYS A O 1
ATOM 2161 N N . GLU A 1 266 ? -17.618 5.692 34.969 1.00 95.25 266 GLU A N 1
ATOM 2162 C CA . GLU A 1 266 ? -18.521 4.845 35.769 1.00 95.25 266 GLU A CA 1
ATOM 2163 C C . GLU A 1 266 ? -19.108 3.652 34.996 1.00 95.25 266 GLU A C 1
ATOM 2165 O O . GLU A 1 266 ? -19.211 2.538 35.520 1.00 95.25 266 GLU A O 1
ATOM 2170 N N . ILE A 1 267 ? -19.466 3.863 33.726 1.00 95.31 267 ILE A N 1
ATOM 2171 C CA . ILE A 1 267 ? -19.991 2.812 32.844 1.00 95.31 267 ILE A CA 1
ATOM 2172 C C . ILE A 1 267 ? -18.907 1.757 32.609 1.00 95.31 267 ILE A C 1
ATOM 2174 O O . ILE A 1 267 ? -19.166 0.556 32.736 1.00 95.31 267 ILE A O 1
ATOM 2178 N N . LEU A 1 268 ? -17.683 2.207 32.329 1.00 96.06 268 LEU A N 1
ATOM 2179 C CA . LEU A 1 268 ? -16.544 1.338 32.055 1.00 96.06 268 LEU A CA 1
ATOM 2180 C C . LEU A 1 268 ? -16.088 0.573 33.303 1.00 96.06 268 LEU A C 1
ATOM 2182 O O . LEU A 1 268 ? -15.881 -0.636 33.223 1.00 96.06 268 LEU A O 1
ATOM 2186 N N . LYS A 1 269 ? -16.031 1.219 34.479 1.00 94.81 269 LYS A N 1
ATOM 2187 C CA . LYS A 1 269 ? -15.746 0.544 35.761 1.00 94.81 269 LYS A CA 1
ATOM 2188 C C . LYS A 1 269 ? -16.783 -0.538 36.075 1.00 94.81 269 LYS A C 1
ATOM 2190 O O . LYS A 1 269 ? -16.430 -1.649 36.477 1.00 94.81 269 LYS A O 1
ATOM 2195 N N . SER A 1 270 ? -18.067 -0.254 35.840 1.00 93.31 270 SER A N 1
ATOM 2196 C CA . SER A 1 270 ? -19.143 -1.242 36.001 1.00 93.31 270 SER A CA 1
ATOM 2197 C C . SER A 1 270 ? -18.979 -2.434 35.052 1.00 93.31 270 SER A C 1
ATOM 2199 O O . SER A 1 270 ? -19.138 -3.588 35.462 1.00 93.31 270 SER A O 1
ATOM 2201 N N . MET A 1 271 ? -18.622 -2.170 33.792 1.00 91.88 271 MET A N 1
ATOM 2202 C CA . MET A 1 271 ? -18.366 -3.200 32.785 1.00 91.88 271 MET A CA 1
ATOM 2203 C C . MET A 1 271 ? -17.171 -4.081 33.164 1.00 91.88 271 MET A C 1
ATOM 2205 O O . MET A 1 271 ? -17.311 -5.304 33.205 1.00 91.88 271 MET A O 1
ATOM 2209 N N . ALA A 1 272 ? -16.045 -3.467 33.526 1.00 92.62 272 ALA A N 1
ATOM 2210 C CA . ALA A 1 272 ? -14.838 -4.153 33.968 1.00 92.62 272 ALA A CA 1
ATOM 2211 C C . ALA A 1 272 ? -15.097 -5.086 35.161 1.00 92.62 272 ALA A C 1
ATOM 2213 O O . ALA A 1 272 ? -14.730 -6.259 35.128 1.00 92.62 272 ALA A O 1
ATOM 2214 N N . ASN A 1 273 ? -15.811 -4.608 36.187 1.00 91.44 273 ASN A N 1
ATOM 2215 C CA . ASN A 1 273 ? -16.164 -5.408 37.364 1.00 91.44 273 ASN A CA 1
ATOM 2216 C C . ASN A 1 273 ? -17.016 -6.642 37.001 1.00 91.44 273 ASN A C 1
ATOM 2218 O O . ASN A 1 273 ? -16.833 -7.720 37.565 1.00 91.44 273 ASN A O 1
ATOM 2222 N N . LYS A 1 274 ? -17.942 -6.516 36.038 1.00 90.69 274 LYS A N 1
ATOM 2223 C CA . LYS A 1 274 ? -18.746 -7.653 35.549 1.00 90.69 274 LYS A CA 1
ATOM 2224 C C . LYS A 1 274 ? -17.908 -8.650 34.752 1.00 90.69 274 LYS A C 1
ATOM 2226 O O . LYS A 1 274 ? -18.104 -9.851 34.913 1.00 90.69 274 LYS A O 1
ATOM 2231 N N . MET A 1 275 ? -16.985 -8.166 33.922 1.00 90.12 275 MET A N 1
ATOM 2232 C CA . MET A 1 275 ? -16.074 -9.012 33.144 1.00 90.12 275 MET A CA 1
ATOM 2233 C C . MET A 1 275 ? -15.123 -9.794 34.050 1.00 90.12 275 MET A C 1
ATOM 2235 O O . MET A 1 275 ? -14.954 -10.989 33.836 1.00 90.12 275 MET A O 1
ATOM 2239 N N . ASN A 1 276 ? -14.607 -9.158 35.107 1.00 88.06 276 ASN A N 1
ATOM 2240 C CA . ASN A 1 276 ? -13.774 -9.807 36.123 1.00 88.06 276 ASN A CA 1
ATOM 2241 C C . ASN A 1 276 ? -14.515 -10.960 36.830 1.00 88.06 276 ASN A C 1
ATOM 2243 O O . ASN A 1 276 ? -13.948 -12.001 37.134 1.00 88.06 276 ASN A O 1
ATOM 2247 N N . LYS A 1 277 ? -15.824 -10.800 37.063 1.00 88.38 277 LYS A N 1
ATOM 2248 C CA . LYS A 1 277 ? -16.653 -11.792 37.770 1.00 88.38 277 LYS A CA 1
ATOM 2249 C C . LYS A 1 277 ? -17.267 -12.863 36.869 1.00 88.38 277 LYS A C 1
ATOM 2251 O O . LYS A 1 277 ? -17.779 -13.856 37.381 1.00 88.38 277 LYS A O 1
ATOM 2256 N N . SER A 1 278 ? -17.304 -12.660 35.550 1.00 88.25 278 SER A N 1
ATOM 2257 C CA . SER A 1 278 ? -18.041 -13.535 34.635 1.00 88.25 278 SER A CA 1
ATOM 2258 C C . SER A 1 278 ? -17.382 -13.653 33.263 1.00 88.25 278 SER A C 1
ATOM 2260 O O . SER A 1 278 ? -17.498 -12.775 32.404 1.00 88.25 278 SER A O 1
ATOM 2262 N N . ILE A 1 279 ? -16.806 -14.831 33.013 1.00 82.81 279 ILE A N 1
ATOM 2263 C CA . ILE A 1 279 ? -16.258 -15.227 31.707 1.00 82.81 279 ILE A CA 1
ATOM 2264 C C . ILE A 1 279 ? -17.336 -15.162 30.613 1.00 82.81 279 ILE A C 1
ATOM 2266 O O . ILE A 1 279 ? -17.066 -14.722 29.497 1.00 82.81 279 ILE A O 1
ATOM 2270 N N . LEU A 1 280 ? -18.578 -15.553 30.926 1.00 83.06 280 LEU A N 1
ATOM 2271 C CA . LEU A 1 280 ? -19.687 -15.502 29.969 1.00 83.06 280 LEU A CA 1
ATOM 2272 C C . LEU A 1 280 ? -20.019 -14.059 29.567 1.00 83.06 280 LEU A C 1
ATOM 2274 O O . LEU A 1 280 ? -20.210 -13.783 28.385 1.00 83.06 280 LEU A O 1
ATOM 2278 N N . TYR A 1 281 ? -20.053 -13.131 30.527 1.00 84.81 281 TYR A N 1
ATOM 2279 C CA . TYR A 1 281 ? -20.273 -11.715 30.230 1.00 84.81 281 TYR A CA 1
ATOM 2280 C C . TYR A 1 281 ? -19.161 -11.166 29.329 1.00 84.81 281 TYR A C 1
ATOM 2282 O O . TYR A 1 281 ? -19.447 -10.535 28.311 1.00 84.81 281 TYR A O 1
ATOM 2290 N N . ARG A 1 282 ? -17.901 -11.484 29.653 1.00 82.44 282 ARG A N 1
ATOM 2291 C CA . ARG A 1 282 ? -16.733 -11.132 28.837 1.00 82.44 282 ARG A CA 1
ATOM 2292 C C . ARG A 1 282 ? -16.849 -11.667 27.406 1.00 82.44 282 ARG A C 1
ATOM 2294 O O . ARG A 1 282 ? -16.673 -10.917 26.449 1.00 82.44 282 ARG A O 1
ATOM 2301 N N . PHE A 1 283 ? -17.229 -12.935 27.245 1.00 82.62 283 PHE A N 1
ATOM 2302 C CA . PHE A 1 283 ? -17.470 -13.542 25.934 1.00 82.62 283 PHE A CA 1
ATOM 2303 C C . PHE A 1 283 ? -18.574 -12.815 25.150 1.00 82.62 283 PHE A C 1
ATOM 2305 O O . PHE A 1 283 ? -18.413 -12.530 23.962 1.00 82.62 283 PHE A O 1
ATOM 2312 N N . CYS A 1 284 ? -19.683 -12.469 25.807 1.00 81.88 284 CYS A N 1
ATOM 2313 C CA . CYS A 1 284 ? -20.785 -11.748 25.177 1.00 81.88 284 CYS A CA 1
ATOM 2314 C C . CYS A 1 284 ? -20.392 -10.332 24.721 1.00 81.88 284 CYS A C 1
ATOM 2316 O O . CYS A 1 284 ? -20.845 -9.901 23.659 1.00 81.88 284 CYS A O 1
ATOM 2318 N N . ILE A 1 285 ? -19.536 -9.632 25.475 1.00 81.69 285 ILE A N 1
ATOM 2319 C CA . ILE A 1 285 ? -18.957 -8.340 25.071 1.00 81.69 285 ILE A CA 1
ATOM 2320 C C . ILE A 1 285 ? -18.050 -8.515 23.847 1.00 81.69 285 ILE A C 1
ATOM 2322 O O . ILE A 1 285 ? -18.277 -7.855 22.833 1.00 81.69 285 ILE A O 1
ATOM 2326 N N . LYS A 1 286 ? -17.120 -9.485 23.869 1.00 77.75 286 LYS A N 1
ATOM 2327 C CA . LYS A 1 286 ? -16.248 -9.809 22.720 1.00 77.75 286 LYS A CA 1
ATOM 2328 C C . LYS A 1 286 ? -17.039 -10.091 21.441 1.00 77.75 286 LYS A C 1
ATOM 2330 O O . LYS A 1 286 ? -16.649 -9.688 20.349 1.00 77.75 286 LYS A O 1
ATOM 2335 N N . LYS A 1 287 ? -18.173 -10.787 21.554 1.00 80.06 287 LYS A N 1
ATOM 2336 C CA . LYS A 1 287 ? -19.049 -11.095 20.411 1.00 80.06 287 LYS A CA 1
ATOM 2337 C C . LYS A 1 287 ? -19.997 -9.952 20.034 1.00 80.06 287 LYS A C 1
ATOM 2339 O O . LYS A 1 287 ? -20.670 -10.045 19.011 1.00 80.06 287 LYS A O 1
ATOM 2344 N N . GLY A 1 288 ? -20.041 -8.867 20.809 1.00 72.00 288 GLY A N 1
ATOM 2345 C CA . GLY A 1 288 ? -20.958 -7.745 20.604 1.00 72.00 288 GLY A CA 1
ATOM 2346 C C . GLY A 1 288 ? -22.433 -8.108 20.799 1.00 72.00 288 GLY A C 1
ATOM 2347 O O . GLY A 1 288 ? -23.292 -7.476 20.191 1.00 72.00 288 GLY A O 1
ATOM 2348 N N . ILE A 1 289 ? -22.720 -9.139 21.601 1.00 77.38 289 ILE A N 1
ATOM 2349 C CA . ILE A 1 289 ? -24.077 -9.638 21.882 1.00 77.38 289 ILE A CA 1
ATOM 2350 C C . ILE A 1 289 ? -24.789 -8.724 22.885 1.00 77.38 289 ILE A C 1
ATOM 2352 O O . ILE A 1 289 ? -26.001 -8.527 22.805 1.00 77.38 289 ILE A O 1
ATOM 2356 N N . LEU A 1 290 ? -24.043 -8.156 23.834 1.00 71.81 290 LEU A N 1
ATOM 2357 C CA . LEU A 1 290 ? -24.592 -7.266 24.849 1.00 71.81 290 LEU A CA 1
ATOM 2358 C C . LEU A 1 290 ? -24.476 -5.807 24.410 1.00 71.81 290 LEU A C 1
ATOM 2360 O O . LEU A 1 290 ? -23.405 -5.335 24.038 1.00 71.81 290 LEU A O 1
ATOM 2364 N N . LYS A 1 291 ? -25.599 -5.093 24.503 1.00 61.75 291 LYS A N 1
ATOM 2365 C CA . LYS A 1 291 ? -25.667 -3.635 24.434 1.00 61.75 291 LYS A CA 1
ATOM 2366 C C . LYS A 1 291 ? -26.036 -3.125 25.821 1.00 61.75 291 LYS A C 1
ATOM 2368 O O . LYS A 1 291 ? -26.996 -3.617 26.417 1.00 61.75 291 LYS A O 1
ATOM 2373 N N . MET A 1 292 ? -25.275 -2.168 26.334 1.00 56.97 292 MET A N 1
ATOM 2374 C CA . MET A 1 292 ? -25.634 -1.489 27.575 1.00 56.97 292 MET A CA 1
ATOM 2375 C C . MET A 1 292 ? -26.832 -0.574 27.280 1.00 56.97 292 MET A C 1
ATOM 2377 O O . MET A 1 292 ? -26.876 0.080 26.236 1.00 56.97 292 MET A O 1
ATOM 2381 N N . LYS A 1 293 ? -27.851 -0.632 28.141 1.00 48.94 293 LYS A N 1
ATOM 2382 C CA . LYS A 1 293 ? -28.996 0.284 28.103 1.00 48.94 293 LYS A CA 1
ATOM 2383 C C . LYS A 1 293 ? -28.674 1.535 28.900 1.00 48.94 293 LYS A C 1
ATOM 2385 O O . LYS A 1 293 ? -28.066 1.367 29.980 1.00 48.94 293 LYS A O 1
#

pLDDT: mean 91.99, std 6.33, range [48.94, 98.5]

Foldseek 3Di:
DADPVLLCVCQPPVVSLLPHDLLSLLLSQLCNCQVPLAGDVSSLVVCVVCLVVCLVPDALQSLVLSLLSLLLGLPNLSSLLNCVVSCSNCSSLVVLDDFDPLLVLQQVLLSNFSNLADSQSQLSLLSNCLSSALVSLVVSCVRYDDPPYDSVLSSLLSHCLVVLLPDQALLSLLVVCLVPNPVSVVSNLSSNCRSCRRSVPDNVSSVSSVVSVCVCVVVLQDSDLVSAPDDQVLLVVLVQDPVCSVVLSVLVSSLSSVVRVCRDSVSSSVLSNVVSVDVVSSVCSNVVVDDDD

Sequence (293 aa):
MLNEKLICDSMHNSEKFKVCSPEEQLMALVYGIVNNGQIKQSNLDIWNERKPLYNQSIDAAIKINSLKHIVCSSHASRDLKALIDHGIFEFCMKEYFPLSRISKRDLADISKNISLSSNNPNIRIAIILFPFGYAKAEAIFNKCTLKGVDKDKILFAIKHFDEYLMIKQPHLLKNFIYAFGWDNFTFMDSFSSEIIKVIDIPEYKHKTKTFLLEEIERRGEPIFVEDMEINRADLIELGVGSDDVEEILADILHHLHKYPKDNKKEILKSMANKMNKSILYRFCIKKGILKMK

Secondary structure (DSSP, 8-state):
---HHHHHHHTT-HHHHHHS-HHHHHHHHHHHHHHHSS--HHHHHHHHHHHHHHTTTS-HHHHHHHHHHHHTSTTHHHHHHHHHHTTHHHHHTGGGPSPPHHHHHHHHHHHHHGGGS-S-HHHHHHHHHGGGHHHHHHHHHHH---TT--HHHHHHHHHHHHHHHH--SHHHHHHHHHHHHHHHHHHHHHHHHHHHHHTT--THHHHHHHHHHHHHHHHT---SGGGSS--HHHHHHTT--TTTHHHHHHHHHHHHHH-GGG--HHHHHHHHHHHHH-HHHHHHHHTT-----